Protein AF-K2C5T8-F1 (afdb_monomer_lite)

Foldseek 3Di:
DDLVVVLVVCVVVVDDPVVSCVVSVVVVVVVVPPPDDDDDDDDDDDDDDDDDDDDDDDDDDDDDDDDDDDDDDDDDDDDDDDDPDPPPPPDPDDPDPDDPDDPDDPPPPDDLLQCLLADDPVNLCVCDVQLLSSLVVLVVSLVVLVVVHPVSSVSSLVSNCNYNQVVLLVVLVVVCVVVVHDSQVVQVVCVVVVHDHDHPSNSVSVVVSVVVSPD

Secondary structure (DSSP, 8-state):
--HHHHHHHHHHTT--HHHHHHHHHHHHHHHHH--------------------------------------------------------------PPP-------------HHHHHHH--HHHHHHH-SSHHHHHHHHHHHHHHHHHH-HHHHHHHHHHHHHSHHHHHHHHHHHHHHHHT--HHHHHHHHHHTT-----HHHHHHHHHHHHHT--

Sequence (215 aa):
RDVMEFSQYLVDEHYAAADIERIVGQVKAKLKGSKISAAAQTKPSLNQVSQERPATTNTAQPQPSPQETVEATTVRVETTPKTFLPKLRRSRLAKKPMVDDVRLQPSMLMGPIDELRAMDLLEYRRLSSNPVQAANRIKDKIDLLAEESVTKQAEGIQAFKESPVNKLYLDLGNQSIATGQAVNDLITSLLQRGTPTLTIEEFNAITDLNKQIRY

Structure (mmCIF, N/CA/C/O backbone):
data_AF-K2C5T8-F1
#
_entry.id   AF-K2C5T8-F1
#
loop_
_atom_site.group_PDB
_atom_site.id
_atom_site.type_symbol
_atom_site.label_atom_id
_atom_site.label_alt_id
_atom_site.label_comp_id
_atom_site.label_asym_id
_atom_site.label_entity_id
_atom_site.label_seq_id
_atom_site.pdbx_PDB_ins_code
_atom_site.Cartn_x
_atom_site.Cartn_y
_atom_site.Cartn_z
_atom_site.occupancy
_atom_site.B_iso_or_equiv
_atom_site.auth_seq_id
_atom_site.auth_comp_id
_atom_site.auth_asym_id
_atom_site.auth_atom_id
_atom_site.pdbx_PDB_model_num
ATOM 1 N N . ARG A 1 1 ? 12.376 31.563 3.620 1.00 56.44 1 ARG A N 1
ATOM 2 C CA . ARG A 1 1 ? 13.548 30.790 4.085 1.00 56.44 1 ARG A CA 1
ATOM 3 C C . ARG A 1 1 ? 14.691 31.103 3.145 1.00 56.44 1 ARG A C 1
ATOM 5 O O . ARG A 1 1 ? 14.468 31.075 1.938 1.00 56.44 1 ARG A O 1
ATOM 12 N N . ASP A 1 2 ? 15.808 31.552 3.699 1.00 77.06 2 ASP A N 1
ATOM 13 C CA . ASP A 1 2 ? 16.939 32.093 2.950 1.00 77.06 2 ASP A CA 1
ATOM 14 C C . ASP A 1 2 ? 17.654 30.966 2.185 1.00 77.06 2 ASP A C 1
ATOM 16 O O . ASP A 1 2 ? 17.789 29.851 2.686 1.00 77.06 2 ASP A O 1
ATOM 20 N N . VAL A 1 3 ? 18.086 31.227 0.951 1.00 73.44 3 VAL A N 1
ATOM 21 C CA . VAL A 1 3 ? 18.723 30.215 0.088 1.00 73.44 3 VAL A CA 1
ATOM 22 C C . VAL A 1 3 ? 20.071 29.763 0.667 1.00 73.44 3 VAL A C 1
ATOM 24 O O . VAL A 1 3 ? 20.526 28.657 0.383 1.00 73.44 3 VAL A O 1
ATOM 27 N N . MET A 1 4 ? 20.678 30.593 1.520 1.00 73.44 4 MET A N 1
ATOM 28 C CA . MET A 1 4 ? 21.906 30.273 2.252 1.00 73.44 4 MET A CA 1
ATOM 29 C C . MET A 1 4 ? 21.683 29.186 3.316 1.00 73.44 4 MET A C 1
ATOM 31 O O . MET A 1 4 ? 22.483 28.261 3.415 1.00 73.44 4 MET A O 1
ATOM 35 N N . GLU A 1 5 ? 20.563 29.238 4.044 1.00 79.38 5 GLU A N 1
ATOM 36 C CA . GLU A 1 5 ? 20.194 28.241 5.066 1.00 79.38 5 GLU A CA 1
ATOM 37 C C . GLU A 1 5 ? 19.925 26.867 4.424 1.00 79.38 5 GLU A C 1
ATOM 39 O O . GLU A 1 5 ? 20.315 25.827 4.947 1.00 79.38 5 GLU A O 1
ATOM 44 N N . PHE A 1 6 ? 19.327 26.869 3.228 1.00 82.00 6 PHE A N 1
ATOM 45 C CA . PHE A 1 6 ? 19.075 25.652 2.455 1.00 82.00 6 PHE A CA 1
ATOM 46 C C . PHE A 1 6 ? 20.357 25.033 1.880 1.00 82.00 6 PHE A C 1
ATOM 48 O O . PHE A 1 6 ? 20.483 23.815 1.842 1.00 82.00 6 PHE A O 1
ATOM 55 N N . SER A 1 7 ? 21.326 25.853 1.461 1.00 81.12 7 SER A N 1
ATOM 56 C CA . SER A 1 7 ? 22.620 25.344 0.996 1.00 81.12 7 SER A CA 1
ATOM 57 C C . SER A 1 7 ? 23.407 24.683 2.126 1.00 81.12 7 SER A C 1
ATOM 59 O O . SER A 1 7 ? 24.034 23.656 1.887 1.00 81.12 7 SER A O 1
ATOM 61 N N . GLN A 1 8 ? 23.362 25.247 3.338 1.00 83.44 8 GLN A N 1
ATOM 62 C CA . GLN A 1 8 ? 24.054 24.677 4.495 1.00 83.44 8 GLN A CA 1
ATOM 63 C C . GLN A 1 8 ? 23.465 23.317 4.886 1.00 83.44 8 GLN A C 1
ATOM 65 O O . GLN A 1 8 ? 24.212 22.368 5.082 1.00 83.44 8 GLN A O 1
ATOM 70 N N . TYR A 1 9 ? 22.136 23.186 4.868 1.00 86.44 9 TYR A N 1
ATOM 71 C CA . TYR A 1 9 ? 21.461 21.907 5.100 1.00 86.44 9 TYR A CA 1
ATOM 72 C C . TYR A 1 9 ? 21.918 20.803 4.127 1.00 86.44 9 TYR A C 1
ATOM 74 O O . TYR A 1 9 ? 22.138 19.669 4.535 1.00 86.44 9 TYR A O 1
ATOM 82 N N . LEU A 1 10 ? 22.123 21.126 2.845 1.00 85.88 10 LEU A N 1
ATOM 83 C CA . LEU A 1 10 ? 22.602 20.144 1.862 1.00 85.88 10 LEU A CA 1
ATOM 84 C C . LEU A 1 10 ? 24.069 19.741 2.080 1.00 85.88 10 LEU A C 1
ATOM 86 O O . LEU A 1 10 ? 24.445 18.614 1.762 1.00 85.88 10 LEU A O 1
ATOM 90 N N . VAL A 1 11 ? 24.892 20.643 2.622 1.00 85.12 11 VAL A N 1
ATOM 91 C CA . VAL A 1 11 ? 26.272 20.329 3.027 1.00 85.12 11 VAL A CA 1
ATOM 92 C C . VAL A 1 11 ? 26.272 19.399 4.241 1.00 85.12 11 VAL A C 1
ATOM 94 O O . VAL A 1 11 ? 27.027 18.427 4.257 1.00 85.12 11 VAL A O 1
ATOM 97 N N . ASP A 1 12 ? 25.404 19.663 5.218 1.00 87.62 12 ASP A N 1
ATOM 98 C CA . ASP A 1 12 ? 25.289 18.869 6.446 1.00 87.62 12 ASP A CA 1
ATOM 99 C C . ASP A 1 12 ? 24.765 17.444 6.163 1.00 87.62 12 ASP A C 1
ATOM 101 O O . ASP A 1 12 ? 25.170 16.489 6.819 1.00 87.62 12 ASP A O 1
ATOM 105 N N . GLU A 1 13 ? 23.944 17.278 5.122 1.00 87.94 13 GLU A N 1
ATOM 106 C CA . GLU A 1 13 ? 23.472 15.981 4.602 1.00 87.94 13 GLU A CA 1
ATOM 107 C C . GLU A 1 13 ? 24.482 15.302 3.643 1.00 87.94 13 GLU A C 1
ATOM 109 O O . GLU A 1 13 ? 24.146 14.348 2.940 1.00 87.94 13 GLU A O 1
ATOM 114 N N . HIS A 1 14 ? 25.729 15.788 3.594 1.00 87.81 14 HIS A N 1
ATOM 115 C CA . HIS A 1 14 ? 26.844 15.219 2.825 1.00 87.81 14 HIS A CA 1
ATOM 116 C C . HIS A 1 14 ? 26.617 15.086 1.306 1.00 87.81 14 HIS A C 1
ATOM 118 O O . HIS A 1 14 ? 27.168 14.187 0.664 1.00 87.81 14 HIS A O 1
ATOM 124 N N . TYR A 1 15 ? 25.861 15.997 0.688 1.00 82.19 15 TYR A N 1
ATOM 125 C CA . TYR A 1 15 ? 25.745 16.028 -0.772 1.00 82.19 15 TYR A CA 1
ATOM 126 C C . TYR A 1 15 ? 27.059 16.469 -1.435 1.00 82.19 15 TYR A C 1
ATOM 128 O O . TYR A 1 15 ? 27.801 17.308 -0.921 1.00 82.19 15 TYR A O 1
ATOM 136 N N . ALA A 1 16 ? 27.343 15.930 -2.624 1.00 87.88 16 ALA A N 1
ATOM 137 C CA . ALA A 1 16 ? 28.497 16.351 -3.410 1.00 87.88 16 ALA A CA 1
ATOM 138 C C . ALA A 1 16 ? 28.338 17.811 -3.868 1.00 87.88 16 ALA A C 1
ATOM 140 O O . ALA A 1 16 ? 27.262 18.228 -4.296 1.00 87.88 16 ALA A O 1
ATOM 141 N N . ALA A 1 17 ? 29.426 18.588 -3.839 1.00 80.81 17 ALA A N 1
ATOM 142 C CA . ALA A 1 17 ? 29.392 20.024 -4.138 1.00 80.81 17 ALA A CA 1
ATOM 143 C C . ALA A 1 17 ? 28.768 20.353 -5.512 1.00 80.81 17 ALA A C 1
ATOM 145 O O . ALA A 1 17 ? 28.004 21.310 -5.631 1.00 80.81 17 ALA A O 1
ATOM 146 N N . ALA A 1 18 ? 29.020 19.517 -6.526 1.00 80.94 18 ALA A N 1
ATOM 147 C CA . ALA A 1 18 ? 28.441 19.671 -7.863 1.00 80.94 18 ALA A CA 1
ATOM 148 C C . ALA A 1 18 ? 26.906 19.517 -7.876 1.00 80.94 18 ALA A C 1
ATOM 150 O O . ALA A 1 18 ? 26.210 20.198 -8.633 1.00 80.94 18 ALA A O 1
ATOM 151 N N . ASP A 1 19 ? 26.367 18.658 -7.010 1.00 80.75 19 ASP A N 1
ATOM 152 C CA . ASP A 1 19 ? 24.927 18.434 -6.894 1.00 80.75 19 ASP A CA 1
ATOM 153 C C . ASP A 1 19 ? 24.254 19.556 -6.101 1.00 80.75 19 ASP A C 1
ATOM 155 O O . ASP A 1 19 ? 23.166 20.003 -6.471 1.00 80.75 19 ASP A O 1
ATOM 159 N N . ILE A 1 20 ? 24.927 20.091 -5.077 1.00 86.56 20 ILE A N 1
ATOM 160 C CA . ILE A 1 20 ? 24.447 21.249 -4.310 1.00 86.56 20 ILE A CA 1
ATOM 161 C C . ILE A 1 20 ? 24.268 22.462 -5.232 1.00 86.56 20 ILE A C 1
ATOM 163 O O . ILE A 1 20 ? 23.209 23.095 -5.217 1.00 86.56 20 ILE A O 1
ATOM 167 N N . GLU A 1 21 ? 25.247 22.759 -6.092 1.00 84.62 21 GLU A N 1
ATOM 168 C CA . GLU A 1 21 ? 25.151 23.873 -7.046 1.00 84.62 21 GLU A CA 1
ATOM 169 C C . GLU A 1 21 ? 23.984 23.701 -8.026 1.00 84.62 21 GLU A C 1
ATOM 171 O O . GLU A 1 21 ? 23.241 24.654 -8.298 1.00 84.62 21 GLU A O 1
ATOM 176 N N . ARG A 1 22 ? 23.764 22.473 -8.509 1.00 86.69 22 ARG A N 1
ATOM 177 C CA . ARG A 1 22 ? 22.651 22.149 -9.407 1.00 86.69 22 ARG A CA 1
ATOM 178 C C . ARG A 1 22 ? 21.296 22.322 -8.718 1.00 86.69 22 ARG A C 1
ATOM 180 O O . ARG A 1 22 ? 20.397 22.944 -9.290 1.00 86.69 22 ARG A O 1
ATOM 187 N N . ILE A 1 23 ? 21.152 21.813 -7.494 1.00 83.81 23 ILE A N 1
ATOM 188 C CA . ILE A 1 23 ? 19.913 21.876 -6.706 1.00 83.81 23 ILE A CA 1
ATOM 189 C C . ILE A 1 23 ? 19.591 23.329 -6.332 1.00 83.81 23 ILE A C 1
ATOM 191 O O . ILE A 1 23 ? 18.480 23.811 -6.577 1.00 83.81 23 ILE A O 1
ATOM 195 N N . VAL A 1 24 ? 20.570 24.075 -5.815 1.00 86.44 24 VAL A N 1
ATOM 196 C CA . VAL A 1 24 ? 20.400 25.492 -5.458 1.00 86.44 24 VAL A CA 1
ATOM 197 C C . VAL A 1 24 ? 20.089 26.340 -6.698 1.00 86.44 24 VAL A C 1
ATOM 199 O O . VAL A 1 24 ? 19.239 27.236 -6.638 1.00 86.44 24 VAL A O 1
ATOM 202 N N . GLY A 1 25 ? 20.712 26.043 -7.843 1.00 83.62 25 GLY A N 1
ATOM 203 C CA . GLY A 1 25 ? 20.436 26.704 -9.120 1.00 83.62 25 GLY A CA 1
ATOM 204 C C . GLY A 1 25 ? 18.988 26.526 -9.588 1.00 83.62 25 GLY A C 1
ATOM 205 O O . GLY A 1 25 ? 18.330 27.503 -9.959 1.00 83.62 25 GLY A O 1
ATOM 206 N N . GLN A 1 26 ? 18.454 25.306 -9.496 1.00 81.50 26 GLN A N 1
ATOM 207 C CA . GLN A 1 26 ? 17.060 25.009 -9.844 1.00 81.50 26 GLN A CA 1
ATOM 208 C C . GLN A 1 26 ? 16.064 25.721 -8.918 1.00 81.50 26 GLN A C 1
ATOM 210 O O . GLN A 1 26 ? 15.074 26.288 -9.391 1.00 81.50 26 GLN A O 1
ATOM 215 N N . VAL A 1 27 ? 16.342 25.760 -7.611 1.00 82.12 27 VAL A N 1
ATOM 216 C CA . VAL A 1 27 ? 15.496 26.455 -6.627 1.00 82.12 27 VAL A CA 1
ATOM 217 C C . VAL A 1 27 ? 15.482 27.968 -6.878 1.00 82.12 27 VAL A C 1
ATOM 219 O O . VAL A 1 27 ? 14.408 28.573 -6.921 1.00 82.12 27 VAL A O 1
ATOM 222 N N . LYS A 1 28 ? 16.643 28.587 -7.144 1.00 80.94 28 LYS A N 1
ATOM 223 C CA . LYS A 1 28 ? 16.737 30.018 -7.495 1.00 80.94 28 LYS A CA 1
ATOM 224 C C . LYS A 1 28 ? 16.006 30.350 -8.801 1.00 80.94 28 LYS A C 1
ATOM 226 O O . LYS A 1 28 ? 15.353 31.391 -8.884 1.00 80.94 28 LYS A O 1
ATOM 231 N N . ALA A 1 29 ? 16.084 29.479 -9.809 1.00 78.00 29 ALA A N 1
ATOM 232 C CA . ALA A 1 29 ? 15.365 29.657 -11.071 1.00 78.00 29 ALA A CA 1
ATOM 233 C C . ALA A 1 29 ? 13.840 29.600 -10.872 1.00 78.00 29 ALA A C 1
ATOM 235 O O . ALA A 1 29 ? 13.111 30.445 -11.393 1.00 78.00 29 ALA A O 1
ATOM 236 N N . LYS A 1 30 ? 13.363 28.666 -10.040 1.00 74.38 30 LYS A N 1
ATOM 237 C CA . LYS A 1 30 ? 11.940 28.518 -9.706 1.00 74.38 30 LYS A CA 1
ATOM 238 C C . LYS A 1 30 ? 11.400 29.705 -8.897 1.00 74.38 30 LYS A C 1
ATOM 240 O O . LYS A 1 30 ? 10.276 30.140 -9.132 1.00 74.38 30 LYS A O 1
ATOM 245 N N . LEU A 1 31 ? 12.222 30.289 -8.018 1.00 68.94 31 LEU A N 1
ATOM 246 C CA . LEU A 1 31 ? 11.896 31.515 -7.275 1.00 68.94 31 LEU A CA 1
ATOM 247 C C . LEU A 1 31 ? 11.814 32.759 -8.178 1.00 68.94 31 LEU A C 1
ATOM 249 O O . LEU A 1 31 ? 10.960 33.612 -7.955 1.00 68.94 31 LEU A O 1
ATOM 253 N N . LYS A 1 32 ? 12.646 32.862 -9.225 1.00 67.81 32 LYS A N 1
ATOM 254 C CA . LYS A 1 32 ? 12.597 33.982 -10.187 1.00 67.81 32 LYS A CA 1
ATOM 255 C C . LYS A 1 32 ? 11.421 33.904 -11.173 1.00 67.81 32 LYS A C 1
ATOM 257 O O . LYS A 1 32 ? 11.017 34.938 -11.700 1.00 67.81 32 LYS A O 1
ATOM 262 N N . GLY A 1 33 ? 10.875 32.711 -11.416 1.00 55.81 33 GLY A N 1
ATOM 263 C CA . GLY A 1 33 ? 9.758 32.484 -12.344 1.00 55.81 33 GLY A CA 1
ATOM 264 C C . GLY A 1 33 ? 8.359 32.714 -11.760 1.00 55.81 33 GLY A C 1
ATOM 265 O O . GLY A 1 33 ? 7.393 32.783 -12.516 1.00 55.81 33 GLY A O 1
ATOM 266 N N . SER A 1 34 ? 8.221 32.862 -10.438 1.00 49.91 34 SER A N 1
ATOM 267 C CA . SER A 1 34 ? 6.921 33.076 -9.790 1.00 49.91 34 SER A CA 1
ATOM 268 C C . SER A 1 34 ? 6.562 34.567 -9.746 1.00 49.91 34 SER A C 1
ATOM 270 O O . SER A 1 34 ? 6.722 35.240 -8.731 1.00 49.91 34 SER A O 1
ATOM 272 N N . LYS A 1 35 ? 6.090 35.108 -10.874 1.00 50.53 35 LYS A N 1
ATOM 273 C CA . LYS A 1 35 ? 5.302 36.350 -10.899 1.00 50.53 35 LYS A CA 1
ATOM 274 C C . LYS A 1 35 ? 3.845 35.980 -11.141 1.00 50.53 35 LYS A C 1
ATOM 276 O O . LYS A 1 35 ? 3.392 35.958 -12.281 1.00 50.53 35 LYS A O 1
ATOM 281 N N . ILE A 1 36 ? 3.122 35.678 -10.065 1.00 45.84 36 ILE A N 1
ATOM 282 C CA . ILE A 1 36 ? 1.663 35.579 -10.092 1.00 45.84 36 ILE A CA 1
ATOM 283 C C . ILE A 1 36 ? 1.102 36.816 -9.393 1.00 45.84 36 ILE A C 1
ATOM 285 O O . ILE A 1 36 ? 1.461 37.136 -8.262 1.00 45.84 36 ILE A O 1
ATOM 289 N N . SER A 1 37 ? 0.274 37.512 -10.165 1.00 36.66 37 SER A N 1
ATOM 290 C CA . SER A 1 37 ? -0.604 38.636 -9.850 1.00 36.66 37 SER A CA 1
ATOM 291 C C . SER A 1 37 ? -1.097 38.691 -8.397 1.00 36.66 37 SER A C 1
ATOM 293 O O . SER A 1 37 ? -1.741 37.761 -7.916 1.00 36.66 37 SER A O 1
ATOM 295 N N . ALA A 1 38 ? -0.845 39.820 -7.732 1.00 35.75 38 ALA A N 1
ATOM 296 C CA . ALA A 1 38 ? -1.479 40.199 -6.476 1.00 35.75 38 ALA A CA 1
ATOM 297 C C . ALA A 1 38 ? -2.633 41.173 -6.767 1.00 35.75 38 ALA A C 1
ATOM 299 O O . ALA A 1 38 ? -2.395 42.294 -7.214 1.00 35.75 38 ALA A O 1
ATOM 300 N N . ALA A 1 39 ? -3.869 40.760 -6.481 1.00 31.92 39 ALA A N 1
ATOM 301 C CA . ALA A 1 39 ? -5.033 41.639 -6.409 1.00 31.92 39 ALA A CA 1
ATOM 302 C C . ALA A 1 39 ? -5.923 41.248 -5.211 1.00 31.92 39 ALA A C 1
ATOM 304 O O . ALA A 1 39 ? -6.383 40.114 -5.137 1.00 31.92 39 ALA A O 1
ATOM 305 N N . ALA A 1 40 ? -6.099 42.222 -4.303 1.00 34.75 40 ALA A N 1
ATOM 306 C CA . ALA A 1 40 ? -7.178 42.465 -3.323 1.00 34.75 40 ALA A CA 1
ATOM 307 C C . ALA A 1 40 ? -7.680 41.289 -2.446 1.00 34.75 40 ALA A C 1
ATOM 309 O O . ALA A 1 40 ? -8.291 40.344 -2.921 1.00 34.75 40 ALA A O 1
ATOM 310 N N . GLN A 1 41 ? -7.371 41.253 -1.141 1.00 38.84 41 GLN A N 1
ATOM 311 C CA . GLN A 1 41 ? -8.117 41.894 -0.031 1.00 38.84 41 GLN A CA 1
ATOM 312 C C . GLN A 1 41 ? -9.628 41.596 -0.008 1.00 38.84 41 GLN A C 1
ATOM 314 O O . GLN A 1 41 ? -10.350 42.131 -0.833 1.00 38.84 41 GLN A O 1
ATOM 319 N N . THR A 1 42 ? -10.092 40.852 1.008 1.00 33.84 42 THR A N 1
ATOM 320 C CA . THR A 1 42 ? -10.958 41.369 2.098 1.00 33.84 42 THR A CA 1
ATOM 321 C C . THR A 1 42 ? -11.220 40.282 3.151 1.00 33.84 42 THR A C 1
ATOM 323 O O . THR A 1 42 ? -11.705 39.201 2.834 1.00 33.84 42 THR A O 1
ATOM 326 N N . LYS A 1 43 ? -10.919 40.595 4.420 1.00 38.53 43 LYS A N 1
ATOM 327 C CA . LYS A 1 43 ? -11.564 39.997 5.607 1.00 38.53 43 LYS A CA 1
ATOM 328 C C . LYS A 1 43 ? -12.994 40.569 5.715 1.00 38.53 43 LYS A C 1
ATOM 330 O O . LYS A 1 43 ? -13.214 41.662 5.191 1.00 38.53 43 LYS A O 1
ATOM 335 N N . PRO A 1 44 ? -13.927 39.929 6.442 1.00 34.84 44 PRO A N 1
ATOM 336 C CA . PRO A 1 44 ? -14.129 40.354 7.831 1.00 34.84 44 PRO A CA 1
ATOM 337 C C . PRO A 1 44 ? -14.501 39.225 8.815 1.00 34.84 44 PRO A C 1
ATOM 339 O O . PRO A 1 44 ? -14.695 38.068 8.461 1.00 34.84 44 PRO A O 1
ATOM 342 N N . SER A 1 45 ? -14.523 39.629 10.083 1.00 30.44 45 SER A N 1
ATOM 343 C CA . SER A 1 45 ? -14.655 38.862 11.321 1.00 30.44 45 SER A CA 1
ATOM 344 C C . SER A 1 45 ? -16.113 38.695 11.789 1.00 30.44 45 SER A C 1
ATOM 346 O O . SER A 1 45 ? -16.938 39.567 11.547 1.00 30.44 45 SER A O 1
ATOM 348 N N . LEU A 1 46 ? -16.348 37.587 12.506 1.00 36.97 46 LEU A N 1
ATOM 349 C CA . LEU A 1 46 ? -17.258 37.299 13.635 1.00 36.97 46 LEU A CA 1
ATOM 350 C C . LEU A 1 46 ? -18.403 38.288 13.974 1.00 36.97 46 LEU A C 1
ATOM 352 O O . LEU A 1 46 ? -18.124 39.416 14.371 1.00 36.97 46 LEU A O 1
ATOM 356 N N . ASN A 1 47 ? -19.656 37.797 14.006 1.00 33.09 47 ASN A N 1
ATOM 357 C CA . ASN A 1 47 ? -20.577 38.005 15.142 1.00 33.09 47 ASN A CA 1
ATOM 358 C C . ASN A 1 47 ? -21.842 37.109 15.128 1.00 33.09 47 ASN A C 1
ATOM 360 O O . ASN A 1 47 ? -22.482 36.913 14.102 1.00 33.09 47 ASN A O 1
ATOM 364 N N . GLN A 1 48 ? -22.121 36.593 16.332 1.00 37.22 48 GLN A N 1
ATOM 365 C CA . GLN A 1 48 ? -23.330 36.052 16.985 1.00 37.22 48 GLN A CA 1
ATOM 366 C C . GLN A 1 48 ? -24.697 36.154 16.275 1.00 37.22 48 GLN A C 1
ATOM 368 O O . GLN A 1 48 ? -25.031 37.228 15.800 1.00 37.22 48 GLN A O 1
ATOM 373 N N . VAL A 1 49 ? -25.539 35.109 16.402 1.00 36.84 49 VAL A N 1
ATOM 374 C CA . VAL A 1 49 ? -26.909 35.172 16.981 1.00 36.84 49 VAL A CA 1
ATOM 375 C C . VAL A 1 49 ? -27.345 33.770 17.453 1.00 36.84 49 VAL A C 1
ATOM 377 O O . VAL A 1 49 ? -27.175 32.769 16.759 1.00 36.84 49 VAL A O 1
ATOM 380 N N . SER A 1 50 ? -27.883 33.740 18.672 1.00 36.00 50 SER A N 1
ATOM 381 C CA . SER A 1 50 ? -28.483 32.622 19.400 1.00 36.00 50 SER A CA 1
ATOM 382 C C . SER A 1 50 ? -29.848 32.173 18.855 1.00 36.00 50 SER A C 1
ATOM 384 O O . SER A 1 50 ? -30.590 32.977 18.314 1.00 36.00 50 SER A O 1
ATOM 386 N N . GLN A 1 51 ? -30.155 30.893 19.104 1.00 38.19 51 GLN A N 1
ATOM 387 C CA . GLN A 1 51 ? -31.434 30.310 19.555 1.00 38.19 51 GLN A CA 1
ATOM 388 C C . GLN A 1 51 ? -32.759 30.860 18.991 1.00 38.19 51 GLN A C 1
ATOM 390 O O . GLN A 1 51 ? -33.127 31.986 19.279 1.00 38.19 51 GLN A O 1
ATOM 395 N N . GLU A 1 52 ? -33.570 29.968 18.406 1.00 38.62 52 GLU A N 1
ATOM 396 C CA . GLU A 1 52 ? -34.888 29.628 18.971 1.00 38.62 52 GLU A CA 1
ATOM 397 C C . GLU A 1 52 ? -35.476 28.343 18.350 1.00 38.62 52 GLU A C 1
ATOM 399 O O . GLU A 1 52 ? -35.435 28.110 17.143 1.00 38.62 52 GLU A O 1
ATOM 404 N N . ARG A 1 53 ? -36.007 27.485 19.228 1.00 36.91 53 ARG A N 1
ATOM 405 C CA . ARG A 1 53 ? -36.920 26.363 18.946 1.00 36.91 53 ARG A CA 1
ATOM 406 C C . ARG A 1 53 ? -38.335 26.950 18.805 1.00 36.91 53 ARG A C 1
ATOM 408 O O . ARG A 1 53 ? -38.639 27.905 19.513 1.00 36.91 53 ARG A O 1
ATOM 415 N N . PRO A 1 54 ? -39.248 26.314 18.054 1.00 37.47 54 PRO A N 1
ATOM 416 C CA . PRO A 1 54 ? -40.240 25.518 18.780 1.00 37.47 54 PRO A CA 1
ATOM 417 C C . PRO A 1 54 ? -40.629 24.205 18.091 1.00 37.47 54 PRO A C 1
ATOM 419 O O . PRO A 1 54 ? -40.549 24.028 16.879 1.00 37.47 54 PRO A O 1
ATOM 422 N N . ALA A 1 55 ? -41.061 23.273 18.936 1.00 32.03 55 ALA A N 1
ATOM 423 C CA . ALA A 1 55 ? -41.714 22.027 18.575 1.00 32.03 55 ALA A CA 1
ATOM 424 C C . ALA A 1 55 ? -43.199 22.250 18.237 1.00 32.03 55 ALA A C 1
ATOM 426 O O . ALA A 1 55 ? -43.816 23.164 18.778 1.00 32.03 55 ALA A O 1
ATOM 427 N N . THR A 1 56 ? -43.759 21.376 17.397 1.00 37.06 56 THR A N 1
ATOM 428 C CA . THR A 1 56 ? -45.089 20.714 17.486 1.00 37.06 56 THR A CA 1
ATOM 429 C C . THR A 1 56 ? -45.295 19.961 16.161 1.00 37.06 56 THR A C 1
ATOM 431 O O . THR A 1 56 ? -45.297 20.551 15.091 1.00 37.06 56 THR A O 1
ATOM 434 N N . THR A 1 57 ? -45.117 18.640 16.128 1.00 28.36 57 THR A N 1
ATOM 435 C CA . THR A 1 57 ? -46.156 17.611 16.322 1.00 28.36 57 THR A CA 1
ATOM 436 C C . THR A 1 57 ? -47.369 17.796 15.407 1.00 28.36 57 THR A C 1
ATOM 438 O O . THR A 1 57 ? -48.251 18.587 15.719 1.00 28.36 57 THR A O 1
ATOM 441 N N . ASN A 1 58 ? -47.473 16.986 14.346 1.00 40.06 58 ASN A N 1
ATOM 442 C CA . ASN A 1 58 ? -48.716 16.249 14.121 1.00 40.06 58 ASN A CA 1
ATOM 443 C C . ASN A 1 58 ? -48.530 15.002 13.245 1.00 40.06 58 ASN A C 1
ATOM 445 O O . ASN A 1 58 ? -48.088 15.056 12.101 1.00 40.06 58 ASN A O 1
ATOM 449 N N . THR A 1 59 ? -48.910 13.885 13.854 1.00 31.52 59 THR A N 1
ATOM 450 C CA . THR A 1 59 ? -49.090 12.543 13.309 1.00 31.52 59 THR A CA 1
ATOM 451 C C . THR A 1 59 ? -50.555 12.399 12.912 1.00 31.52 59 THR A C 1
ATOM 453 O O . THR A 1 59 ? -51.404 12.654 13.759 1.00 31.52 59 THR A O 1
ATOM 456 N N . ALA A 1 60 ? -50.868 11.932 11.702 1.00 33.59 60 ALA A N 1
ATOM 457 C CA . ALA A 1 60 ? -52.088 11.156 11.445 1.00 33.59 60 ALA A CA 1
ATOM 458 C C . ALA A 1 60 ? -52.040 10.488 10.062 1.00 33.59 60 ALA A C 1
ATOM 460 O O . ALA A 1 60 ? -51.976 11.148 9.028 1.00 33.59 60 ALA A O 1
ATOM 461 N N . GLN A 1 61 ? -52.080 9.159 10.083 1.00 40.25 61 GLN A N 1
ATOM 462 C CA . GLN A 1 61 ? -52.365 8.259 8.965 1.00 40.25 61 GLN A CA 1
ATOM 463 C C . GLN A 1 61 ? -53.886 7.894 8.980 1.00 40.25 61 GLN A C 1
ATOM 465 O O . GLN A 1 61 ? -54.608 8.432 9.819 1.00 40.25 61 GLN A O 1
ATOM 470 N N . PRO A 1 62 ? -54.418 7.062 8.056 1.00 45.00 62 PRO A N 1
ATOM 471 C CA . PRO A 1 62 ? -55.623 7.341 7.263 1.00 45.00 62 PRO A CA 1
ATOM 472 C C . PRO A 1 62 ? -56.885 6.564 7.696 1.00 45.00 62 PRO A C 1
ATOM 474 O O . PRO A 1 62 ? -56.801 5.601 8.456 1.00 45.00 62 PRO A O 1
ATOM 477 N N . GLN A 1 63 ? -58.042 6.893 7.104 1.00 39.53 63 GLN A N 1
ATOM 478 C CA . GLN A 1 63 ? -59.212 6.000 7.053 1.00 39.53 63 GLN A CA 1
ATOM 479 C C . GLN A 1 63 ? -59.987 6.067 5.711 1.00 39.53 63 GLN A C 1
ATOM 481 O O . GLN A 1 63 ? -59.846 7.058 4.994 1.00 39.53 63 GLN A O 1
ATOM 486 N N . PRO A 1 64 ? -60.761 5.009 5.353 1.00 45.88 64 PRO A N 1
ATOM 487 C CA . PRO A 1 64 ? -61.115 4.650 3.971 1.00 45.88 64 PRO A CA 1
ATOM 488 C C . PRO A 1 64 ? -62.634 4.601 3.652 1.00 45.88 64 PRO A C 1
ATOM 490 O O . PRO A 1 64 ? -63.464 4.719 4.553 1.00 45.88 64 PRO A O 1
ATOM 493 N N . SER A 1 65 ? -62.940 4.219 2.391 1.00 43.25 65 SER A N 1
ATOM 494 C CA . SER A 1 65 ? -64.181 3.593 1.830 1.00 43.25 65 SER A CA 1
ATOM 495 C C . SER A 1 65 ? -65.130 4.527 1.034 1.00 43.25 65 SER A C 1
ATOM 497 O O . SER A 1 65 ? -65.152 5.717 1.325 1.00 43.25 65 SER A O 1
ATOM 499 N N . PRO A 1 66 ? -66.055 4.019 0.175 1.00 46.69 66 PRO A N 1
ATOM 500 C CA . PRO A 1 66 ? -65.933 2.995 -0.891 1.00 46.69 66 PRO A CA 1
ATOM 501 C C . PRO A 1 66 ? -66.742 3.277 -2.211 1.00 46.69 66 PRO A C 1
ATOM 503 O O . PRO A 1 66 ? -67.732 3.993 -2.189 1.00 46.69 66 PRO A O 1
ATOM 506 N N . GLN A 1 67 ? -66.354 2.578 -3.300 1.00 39.22 67 GLN A N 1
ATOM 507 C CA . GLN A 1 67 ? -67.148 1.990 -4.425 1.00 39.22 67 GLN A CA 1
ATOM 508 C C . GLN A 1 67 ? -68.006 2.817 -5.424 1.00 39.22 67 GLN A C 1
ATOM 510 O O . GLN A 1 67 ? -68.947 3.487 -5.033 1.00 39.22 67 GLN A O 1
ATOM 515 N N . GLU A 1 68 ? -67.759 2.580 -6.730 1.00 46.75 68 GLU A N 1
ATOM 516 C CA . GLU A 1 68 ? -68.705 2.215 -7.835 1.00 46.75 68 GLU A CA 1
ATOM 517 C C . GLU A 1 68 ? -67.873 2.091 -9.142 1.00 46.75 68 GLU A C 1
ATOM 519 O O . GLU A 1 68 ? -67.175 3.028 -9.512 1.00 46.75 68 GLU A O 1
ATOM 524 N N . THR A 1 69 ? -67.597 0.916 -9.726 1.00 36.88 69 THR A N 1
ATOM 525 C CA . THR A 1 69 ? -68.407 0.022 -10.592 1.00 36.88 69 THR A CA 1
ATOM 526 C C . THR A 1 69 ? -69.085 0.698 -11.782 1.00 36.88 69 THR A C 1
ATOM 528 O O . THR A 1 69 ? -70.117 1.312 -11.579 1.00 36.88 69 THR A O 1
ATOM 531 N N . VAL A 1 70 ? -68.542 0.490 -12.994 1.00 46.66 70 VAL A N 1
ATOM 532 C CA . VAL A 1 70 ? -69.185 0.195 -14.310 1.00 46.66 70 VAL A CA 1
ATOM 533 C C . VAL A 1 70 ? -68.127 0.395 -15.415 1.00 46.66 70 VAL A C 1
ATOM 535 O O . VAL A 1 70 ? -67.218 1.194 -15.242 1.00 46.66 70 VAL A O 1
ATOM 538 N N . GLU A 1 71 ? -68.124 -0.185 -16.609 1.00 45.88 71 GLU A N 1
ATOM 539 C CA . GLU A 1 71 ? -68.605 -1.432 -17.204 1.00 45.88 71 GLU A CA 1
ATOM 540 C C . GLU A 1 71 ? -67.813 -1.587 -18.526 1.00 45.88 71 GLU A C 1
ATOM 542 O O . GLU A 1 71 ? -67.128 -0.669 -18.981 1.00 45.88 71 GLU A O 1
ATOM 547 N N . ALA A 1 72 ? -67.875 -2.768 -19.133 1.00 43.59 72 ALA A N 1
ATOM 548 C CA . ALA A 1 72 ? -67.146 -3.142 -20.340 1.00 43.59 72 ALA A CA 1
ATOM 549 C C . ALA A 1 72 ? -67.625 -2.426 -21.626 1.00 43.59 72 ALA A C 1
ATOM 551 O O . ALA A 1 72 ? -68.752 -1.944 -21.700 1.00 43.59 72 ALA A O 1
ATOM 552 N N . THR A 1 73 ? -66.825 -2.510 -22.702 1.00 42.31 73 THR A N 1
ATOM 553 C CA . THR A 1 73 ? -67.154 -3.193 -23.988 1.00 42.31 73 THR A CA 1
ATOM 554 C C . THR A 1 73 ? -66.546 -2.488 -25.221 1.00 42.31 73 THR A C 1
ATOM 556 O O . THR A 1 73 ? -66.591 -1.273 -25.371 1.00 42.31 73 THR A O 1
ATOM 559 N N . THR A 1 74 ? -66.101 -3.329 -26.163 1.00 44.78 74 THR A N 1
ATOM 560 C CA . THR A 1 74 ? -66.090 -3.201 -27.640 1.00 44.78 74 THR A CA 1
ATOM 561 C C . THR A 1 74 ? -64.748 -2.994 -28.346 1.00 44.78 74 THR A C 1
ATOM 563 O O . THR A 1 74 ? -64.182 -1.912 -28.444 1.00 44.78 74 THR A O 1
ATOM 566 N N . VAL A 1 75 ? -64.307 -4.103 -28.947 1.00 51.16 75 VAL A N 1
ATOM 567 C CA . VAL A 1 75 ? -63.410 -4.187 -30.102 1.00 51.16 75 VAL A CA 1
ATOM 568 C C . VAL A 1 75 ? -64.155 -3.687 -31.345 1.00 51.16 75 VAL A C 1
ATOM 570 O O . VAL A 1 75 ? -65.281 -4.119 -31.591 1.00 51.16 75 VAL A O 1
ATOM 573 N N . ARG A 1 76 ? -63.511 -2.864 -32.182 1.00 52.53 76 ARG A N 1
ATOM 574 C CA . ARG A 1 76 ? -63.909 -2.655 -33.584 1.00 52.53 76 ARG A CA 1
ATOM 575 C C . ARG A 1 76 ? -62.673 -2.647 -34.482 1.00 52.53 76 ARG A C 1
ATOM 577 O O . ARG A 1 76 ? -61.786 -1.814 -34.333 1.00 52.53 76 ARG A O 1
ATOM 584 N N . VAL A 1 77 ? -62.638 -3.616 -35.394 1.00 50.94 77 VAL A N 1
ATOM 585 C CA . VAL A 1 77 ? -61.688 -3.752 -36.504 1.00 50.94 77 VAL A CA 1
ATOM 586 C C . VAL A 1 77 ? -62.244 -2.977 -37.692 1.00 50.94 77 VAL A C 1
ATOM 588 O O . VAL A 1 77 ? -63.365 -3.260 -38.101 1.00 50.94 77 VAL A O 1
ATOM 591 N N . GLU A 1 78 ? -61.456 -2.078 -38.282 1.00 51.53 78 GLU A N 1
ATOM 592 C CA . GLU A 1 78 ? -61.698 -1.557 -39.632 1.00 51.53 78 GLU A CA 1
ATOM 593 C C . GLU A 1 78 ? -60.394 -1.425 -40.431 1.00 51.53 78 GLU A C 1
ATOM 595 O O . GLU A 1 78 ? -59.289 -1.325 -39.901 1.00 51.53 78 GLU A O 1
ATOM 600 N N . THR A 1 79 ? -60.561 -1.543 -41.742 1.00 52.81 79 THR A N 1
ATOM 601 C CA . THR A 1 79 ? -59.629 -2.059 -42.744 1.00 52.81 79 THR A CA 1
ATOM 602 C C . THR A 1 79 ? -59.029 -0.982 -43.659 1.00 52.81 79 THR A C 1
ATOM 604 O O . THR A 1 79 ? -59.763 -0.131 -44.148 1.00 52.81 79 THR A O 1
ATOM 607 N N . THR A 1 80 ? -57.758 -1.185 -44.061 1.00 57.59 80 THR A N 1
ATOM 608 C CA . THR A 1 80 ? -57.050 -0.683 -45.283 1.00 57.59 80 THR A CA 1
ATOM 609 C C . THR A 1 80 ? -56.732 0.831 -45.371 1.00 57.59 80 THR A C 1
ATOM 611 O O . THR A 1 80 ? -57.455 1.607 -44.764 1.00 57.59 80 THR A O 1
ATOM 614 N N . PRO A 1 81 ? -55.662 1.294 -46.084 1.00 48.78 81 PRO A N 1
ATOM 615 C CA . PRO A 1 81 ? -55.029 0.704 -47.275 1.00 48.78 81 PRO A CA 1
ATOM 616 C C . PRO A 1 81 ? -53.503 0.485 -47.226 1.00 48.78 81 PRO A C 1
ATOM 618 O O . PRO A 1 81 ? -52.767 1.020 -46.403 1.00 48.78 81 PRO A O 1
ATOM 621 N N . LYS A 1 82 ? -53.027 -0.356 -48.155 1.00 57.50 82 LYS A N 1
ATOM 622 C CA . LYS A 1 82 ? -51.610 -0.682 -48.366 1.00 57.50 82 LYS A CA 1
ATOM 623 C C . LYS A 1 82 ? -50.879 0.514 -48.983 1.00 57.50 82 LYS A C 1
ATOM 625 O O . LYS A 1 82 ? -50.929 0.717 -50.194 1.00 57.50 82 LYS A O 1
ATOM 630 N N . THR A 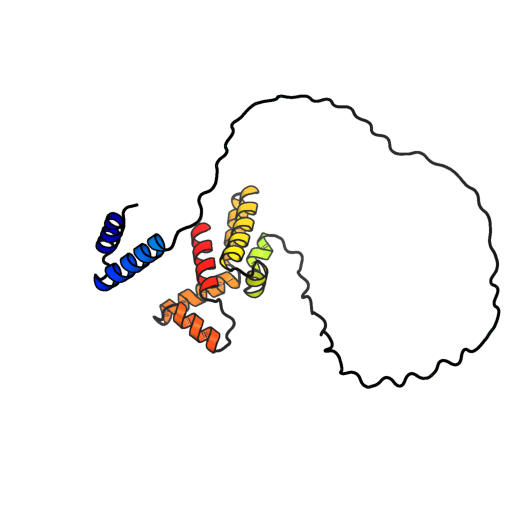1 83 ? -50.152 1.257 -48.158 1.00 52.97 83 THR A N 1
ATOM 631 C CA . THR A 1 83 ? -49.164 2.238 -48.616 1.00 52.97 83 THR A CA 1
ATOM 632 C C . THR A 1 83 ? -47.957 1.501 -49.197 1.00 52.97 83 THR A C 1
ATOM 634 O O . THR A 1 83 ? -47.233 0.802 -48.485 1.00 52.97 83 THR A O 1
ATOM 637 N N . PHE A 1 84 ? -47.734 1.644 -50.503 1.00 60.56 84 PHE A N 1
ATOM 638 C CA . PHE A 1 84 ? -46.489 1.239 -51.150 1.00 60.56 84 PHE A CA 1
ATOM 639 C C . PHE A 1 84 ? -45.353 2.124 -50.630 1.00 60.56 84 PHE A C 1
ATOM 641 O O . PHE A 1 84 ? -45.194 3.265 -51.057 1.00 60.56 84 PHE A O 1
ATOM 648 N N . LEU A 1 85 ? -44.557 1.603 -49.697 1.00 70.38 85 LEU A N 1
ATOM 649 C CA . LEU A 1 85 ? -43.312 2.250 -49.301 1.00 70.38 85 LEU A CA 1
ATOM 650 C C . LEU A 1 85 ? -42.247 1.985 -50.380 1.00 70.38 85 LEU A C 1
ATOM 652 O O . LEU A 1 85 ? -42.012 0.822 -50.730 1.00 70.38 85 LEU A O 1
ATOM 656 N N . PRO A 1 86 ? -41.573 3.022 -50.909 1.00 60.56 86 PRO A N 1
ATOM 657 C CA . PRO A 1 86 ? -40.455 2.824 -51.819 1.00 60.56 86 PRO A CA 1
ATOM 658 C C . PRO A 1 86 ? -39.333 2.084 -51.080 1.00 60.56 86 PRO A C 1
ATOM 660 O O . PRO A 1 86 ? -38.928 2.465 -49.980 1.00 60.56 86 PRO A O 1
ATOM 663 N N . LYS A 1 87 ? -38.819 1.001 -51.678 1.00 63.25 87 LYS A N 1
ATOM 664 C CA . LYS A 1 87 ? -37.669 0.264 -51.137 1.00 63.25 87 LYS A CA 1
ATOM 665 C C . LYS A 1 87 ? -36.440 1.169 -51.184 1.00 63.25 87 LYS A C 1
ATOM 667 O O . LYS A 1 87 ? -35.780 1.278 -52.215 1.00 63.25 87 LYS A O 1
ATOM 672 N N . LEU A 1 88 ? -36.121 1.793 -50.052 1.00 63.62 88 LEU A N 1
ATOM 673 C CA . LEU A 1 88 ? -34.871 2.516 -49.869 1.00 63.62 88 LEU A CA 1
ATOM 674 C C . LEU A 1 88 ? -33.720 1.510 -50.024 1.00 63.62 88 LEU A C 1
ATOM 676 O O . LEU A 1 88 ? -33.519 0.637 -49.173 1.00 63.62 88 LEU A O 1
ATOM 680 N N . ARG A 1 89 ? -32.971 1.602 -51.129 1.00 61.97 89 ARG A N 1
ATOM 681 C CA . ARG A 1 89 ? -31.682 0.918 -51.266 1.00 61.97 89 ARG A CA 1
ATOM 682 C C . ARG A 1 89 ? -30.768 1.480 -50.181 1.00 61.97 89 ARG A C 1
ATOM 684 O O . ARG A 1 89 ? -30.210 2.559 -50.342 1.00 61.97 89 ARG A O 1
ATOM 691 N N . ARG A 1 90 ? -30.631 0.753 -49.068 1.00 63.88 90 ARG A N 1
ATOM 692 C CA . ARG A 1 90 ? -29.605 1.042 -48.063 1.00 63.88 90 ARG A CA 1
ATOM 693 C C . ARG A 1 90 ? -28.258 0.901 -48.765 1.00 63.88 90 ARG A C 1
ATOM 695 O O . ARG A 1 90 ? -27.840 -0.214 -49.082 1.00 63.88 90 ARG A O 1
ATOM 702 N N . SER A 1 91 ? -27.603 2.023 -49.057 1.00 63.91 91 SER A N 1
ATOM 703 C CA . SER A 1 91 ? -26.177 1.990 -49.352 1.00 63.91 91 SER A CA 1
ATOM 704 C C . SER A 1 91 ? -25.496 1.331 -48.151 1.00 63.91 91 SER A C 1
ATOM 706 O O . SER A 1 91 ? -25.900 1.534 -47.002 1.00 63.91 91 SER A O 1
ATOM 708 N N . ARG A 1 92 ? -24.530 0.450 -48.418 1.00 62.75 92 ARG A N 1
ATOM 709 C CA . ARG A 1 92 ? -23.737 -0.221 -47.384 1.00 62.75 92 ARG A CA 1
ATOM 710 C C . ARG A 1 92 ? -22.873 0.830 -46.689 1.00 62.75 92 ARG A C 1
ATOM 712 O O . ARG A 1 92 ? -21.712 1.007 -47.036 1.00 62.75 92 ARG A O 1
ATOM 719 N N . LEU A 1 93 ? -23.472 1.564 -45.757 1.00 61.84 93 LEU A N 1
ATOM 720 C CA . LEU A 1 93 ? -22.756 2.428 -44.836 1.00 61.84 93 LEU A CA 1
ATOM 721 C C . LEU A 1 93 ? -21.934 1.531 -43.915 1.00 61.84 93 LEU A C 1
ATOM 723 O O . LEU A 1 93 ? -22.427 0.515 -43.418 1.00 61.84 93 LEU A O 1
ATOM 727 N N . ALA A 1 94 ? -20.663 1.903 -43.780 1.00 67.25 94 ALA A N 1
ATOM 728 C CA . ALA A 1 94 ? -19.644 1.233 -42.994 1.00 67.25 94 ALA A CA 1
ATOM 729 C C . ALA A 1 94 ? -20.210 0.696 -41.673 1.00 67.25 94 ALA A C 1
ATOM 731 O O . ALA A 1 94 ? -20.894 1.419 -40.942 1.00 67.25 94 ALA A O 1
ATOM 732 N N . LYS A 1 95 ? -19.931 -0.584 -41.386 1.00 65.81 95 LYS A N 1
ATOM 733 C CA . LYS A 1 95 ? -20.254 -1.205 -40.099 1.00 65.81 95 LYS A CA 1
ATOM 734 C C . LYS A 1 95 ? -19.654 -0.325 -39.005 1.00 65.81 95 LYS A C 1
ATOM 736 O O . LYS A 1 95 ? -18.436 -0.257 -38.872 1.00 65.81 95 LYS A O 1
ATOM 741 N N . LYS A 1 96 ? -20.515 0.354 -38.245 1.00 68.62 96 LYS A N 1
ATOM 742 C CA . LYS A 1 96 ? -20.119 0.943 -36.968 1.00 68.62 96 LYS A CA 1
ATOM 743 C C . LYS A 1 96 ? -19.491 -0.172 -36.122 1.00 68.62 96 LYS A C 1
ATOM 745 O O . LYS A 1 96 ? -20.015 -1.291 -36.166 1.00 68.62 96 LYS A O 1
ATOM 750 N N . PRO A 1 97 ? -18.395 0.100 -35.396 1.00 72.25 97 PRO A N 1
ATOM 751 C CA . PRO A 1 97 ? -17.844 -0.873 -34.466 1.00 72.25 97 PRO A CA 1
ATOM 752 C C . PRO A 1 97 ? -18.955 -1.289 -33.498 1.00 72.25 97 PRO A C 1
ATOM 754 O O . PRO A 1 97 ? -19.622 -0.440 -32.903 1.00 72.25 97 PRO A O 1
ATOM 757 N N . MET A 1 98 ? -19.215 -2.594 -33.436 1.00 71.56 98 MET A N 1
ATOM 758 C CA . MET A 1 98 ? -20.115 -3.162 -32.442 1.00 71.56 98 MET A CA 1
ATOM 759 C C . MET A 1 98 ? -19.410 -3.038 -31.096 1.00 71.56 98 MET A C 1
ATOM 761 O O . MET A 1 98 ? -18.244 -3.402 -30.976 1.00 71.56 98 MET A O 1
ATOM 765 N N . VAL A 1 99 ? -20.092 -2.447 -30.120 1.00 76.50 99 VAL A N 1
ATOM 766 C CA . VAL A 1 99 ? -19.596 -2.383 -28.747 1.00 76.50 99 VAL A CA 1
ATOM 767 C C . VAL A 1 99 ? -19.731 -3.793 -28.184 1.00 76.50 99 VAL A C 1
ATOM 769 O O . VAL A 1 99 ? -20.847 -4.309 -28.117 1.00 76.50 99 VAL A O 1
ATOM 772 N N . ASP A 1 100 ? -18.605 -4.429 -27.865 1.00 74.75 100 ASP A N 1
ATOM 773 C CA . ASP A 1 100 ? -18.609 -5.715 -27.174 1.00 74.75 100 ASP A CA 1
ATOM 774 C C . ASP A 1 100 ? -19.189 -5.548 -25.768 1.00 74.75 100 ASP A C 1
ATOM 776 O O . ASP A 1 100 ? -18.955 -4.545 -25.087 1.00 74.75 100 ASP A O 1
ATOM 780 N N . ASP A 1 101 ? -19.977 -6.539 -25.362 1.00 68.06 101 ASP A N 1
ATOM 781 C CA . ASP A 1 101 ? -20.701 -6.538 -24.099 1.00 68.06 101 ASP A CA 1
ATOM 782 C C . ASP A 1 101 ? -19.718 -6.496 -22.918 1.00 68.06 101 ASP A C 1
ATOM 784 O O . ASP A 1 101 ? -18.806 -7.327 -22.803 1.00 68.06 101 ASP A O 1
ATOM 788 N N . VAL A 1 102 ? -19.878 -5.503 -22.041 1.00 69.56 102 VAL A N 1
ATOM 789 C CA . VAL A 1 102 ? -19.009 -5.327 -20.875 1.00 69.56 102 VAL A CA 1
ATOM 790 C C . VAL A 1 102 ? -19.377 -6.405 -19.864 1.00 69.56 102 VAL A C 1
ATOM 792 O O . VAL A 1 102 ? -20.388 -6.308 -19.172 1.00 69.56 102 VAL A O 1
ATOM 795 N N . ARG A 1 103 ? -18.537 -7.438 -19.749 1.00 69.81 103 ARG A N 1
ATOM 796 C CA . ARG A 1 103 ? -18.645 -8.437 -18.679 1.00 69.81 103 ARG A CA 1
ATOM 797 C C . ARG A 1 103 ? -18.311 -7.780 -17.343 1.00 69.81 103 ARG A C 1
ATOM 799 O O . ARG A 1 103 ? -17.166 -7.796 -16.897 1.00 69.81 103 ARG A O 1
ATOM 806 N N . LEU A 1 104 ? -19.320 -7.190 -16.715 1.00 65.38 104 LEU A N 1
ATOM 807 C CA . LEU A 1 104 ? -19.260 -6.750 -15.329 1.00 65.38 104 LEU A CA 1
ATOM 808 C C . LEU A 1 104 ? -19.106 -8.014 -14.477 1.00 65.38 104 LEU A C 1
ATOM 810 O O . LEU A 1 104 ? -20.038 -8.809 -14.360 1.00 65.38 104 LEU A O 1
ATOM 814 N N . GLN A 1 105 ? -17.908 -8.249 -13.938 1.00 63.31 105 GLN A N 1
ATOM 815 C CA . GLN A 1 105 ? -17.753 -9.257 -12.896 1.00 63.31 105 GLN A CA 1
ATOM 816 C C . GLN A 1 105 ? -18.660 -8.848 -11.727 1.00 63.31 105 GLN A C 1
ATOM 818 O O . GLN A 1 105 ? -18.646 -7.673 -11.353 1.00 63.31 105 GLN A O 1
ATOM 823 N N . PRO A 1 106 ? -19.479 -9.761 -11.181 1.00 60.28 106 PRO A N 1
ATOM 824 C CA . PRO A 1 106 ? -20.350 -9.426 -10.068 1.00 60.28 106 PRO A CA 1
ATOM 825 C C . PRO A 1 106 ? -19.480 -9.010 -8.881 1.00 60.28 106 PRO A C 1
ATOM 827 O O . PRO A 1 106 ? -18.750 -9.834 -8.331 1.00 60.28 106 PRO A O 1
ATOM 830 N N . SER A 1 107 ? -19.545 -7.733 -8.496 1.00 64.12 107 SER A N 1
ATOM 831 C CA . SER A 1 107 ? -18.990 -7.274 -7.226 1.00 64.12 107 SER A CA 1
ATOM 832 C C . SER A 1 107 ? -19.829 -7.925 -6.135 1.00 64.12 107 SER A C 1
ATOM 834 O O . SER A 1 107 ? -20.963 -7.507 -5.882 1.00 64.12 107 SER A O 1
ATOM 836 N N . MET A 1 108 ? -19.333 -9.015 -5.554 1.00 70.19 108 MET A N 1
ATOM 837 C CA . MET A 1 108 ? -19.976 -9.584 -4.379 1.00 70.19 108 MET A CA 1
ATOM 838 C C . MET A 1 108 ? -20.054 -8.490 -3.315 1.00 70.19 108 MET A C 1
ATOM 840 O O . MET A 1 108 ? -19.096 -7.742 -3.126 1.00 70.19 108 MET A O 1
ATOM 844 N N . LEU A 1 109 ? -21.211 -8.365 -2.664 1.00 80.56 109 LEU A N 1
ATOM 845 C CA . LEU A 1 109 ? -21.365 -7.436 -1.553 1.00 80.56 109 LEU A CA 1
ATOM 846 C C . LEU A 1 109 ? -20.470 -7.941 -0.416 1.00 80.56 109 LEU A C 1
ATOM 848 O O . LEU A 1 109 ? -20.786 -8.940 0.228 1.00 80.56 109 LEU A O 1
ATOM 852 N N . MET A 1 110 ? -19.326 -7.293 -0.235 1.00 89.19 110 MET A N 1
ATOM 853 C CA . MET A 1 110 ? -18.327 -7.630 0.772 1.00 89.19 110 MET A CA 1
ATOM 854 C C . MET A 1 110 ? -18.347 -6.561 1.863 1.00 89.19 110 MET A C 1
ATOM 856 O O . MET A 1 110 ? -18.675 -5.405 1.608 1.00 89.19 110 MET A O 1
ATOM 860 N N . GLY A 1 111 ? -18.046 -6.949 3.102 1.00 94.56 111 GLY A N 1
ATOM 861 C CA . GLY A 1 111 ? -17.878 -5.974 4.178 1.00 94.56 111 GLY A CA 1
ATOM 862 C C . GLY A 1 111 ? -16.571 -5.184 4.010 1.00 94.56 111 GLY A C 1
ATOM 863 O O . GLY A 1 111 ? -15.662 -5.665 3.332 1.00 94.56 111 GLY A O 1
ATOM 864 N N . PRO A 1 112 ? -16.401 -4.030 4.685 1.00 95.50 112 PRO A N 1
ATOM 865 C CA . PRO A 1 112 ? -15.196 -3.204 4.553 1.00 95.50 112 PRO A CA 1
ATOM 866 C C . PRO A 1 112 ? -13.886 -3.962 4.820 1.00 95.50 112 PRO A C 1
ATOM 868 O O . PRO A 1 112 ? -12.890 -3.744 4.135 1.00 95.50 112 PRO A O 1
ATOM 871 N N . ILE A 1 113 ? -13.891 -4.888 5.784 1.00 97.62 113 ILE A N 1
ATOM 872 C CA . ILE A 1 113 ? -12.736 -5.737 6.117 1.00 97.62 113 ILE A CA 1
ATOM 873 C C . ILE A 1 113 ? -12.460 -6.749 5.002 1.00 97.62 113 ILE A C 1
ATOM 875 O O . ILE A 1 113 ? -11.312 -6.940 4.607 1.00 97.62 113 ILE A O 1
ATOM 879 N N . ASP A 1 114 ? -13.499 -7.394 4.473 1.00 96.94 114 ASP A N 1
ATOM 880 C CA . ASP A 1 114 ? -13.329 -8.396 3.422 1.00 96.94 114 ASP A CA 1
ATOM 881 C C . ASP A 1 114 ? -12.892 -7.743 2.108 1.00 96.94 114 ASP A C 1
ATOM 883 O O . ASP A 1 114 ? -12.036 -8.289 1.416 1.00 96.94 114 ASP A O 1
ATOM 887 N N . GLU A 1 115 ? -13.393 -6.542 1.808 1.00 95.81 115 GLU A N 1
ATOM 888 C CA . GLU A 1 115 ? -12.918 -5.717 0.695 1.00 95.81 115 GLU A CA 1
ATOM 889 C C . GLU A 1 115 ? -11.425 -5.397 0.828 1.00 95.81 115 GLU A C 1
ATOM 891 O O . GLU A 1 115 ? -10.679 -5.553 -0.137 1.00 95.81 115 GLU A O 1
ATOM 896 N N . LEU A 1 116 ? -10.960 -4.991 2.018 1.00 97.88 116 LEU A N 1
ATOM 897 C CA . LEU A 1 116 ? -9.531 -4.765 2.264 1.00 97.88 116 LEU A CA 1
ATOM 898 C C . LEU A 1 116 ? -8.717 -6.047 2.057 1.00 97.88 116 LEU A C 1
ATOM 900 O O . LEU A 1 116 ? -7.649 -5.989 1.452 1.00 97.88 116 LEU A O 1
ATOM 904 N N . ARG A 1 117 ? -9.231 -7.203 2.499 1.00 97.88 117 ARG A N 1
ATOM 905 C CA . ARG A 1 117 ? -8.559 -8.503 2.347 1.00 97.88 117 ARG A CA 1
ATOM 906 C C . ARG A 1 117 ? -8.483 -8.974 0.898 1.00 97.88 117 ARG A C 1
ATOM 908 O O . ARG A 1 117 ? -7.487 -9.572 0.502 1.00 97.88 117 ARG A O 1
ATOM 915 N N . ALA A 1 118 ? -9.519 -8.730 0.106 1.00 96.44 118 ALA A N 1
ATOM 916 C CA . ALA A 1 118 ? -9.580 -9.160 -1.288 1.00 96.44 118 ALA A CA 1
ATOM 917 C C . ALA A 1 118 ? -8.999 -8.135 -2.276 1.00 96.44 118 ALA A C 1
ATOM 919 O O . ALA A 1 118 ? -9.037 -8.379 -3.478 1.00 96.44 118 ALA A O 1
ATOM 920 N N . MET A 1 119 ? -8.459 -7.012 -1.788 1.00 97.06 119 MET A N 1
ATOM 921 C CA . MET A 1 119 ? -7.941 -5.919 -2.612 1.00 97.06 119 MET A CA 1
ATOM 922 C C . MET A 1 119 ? -6.843 -6.400 -3.571 1.00 97.06 119 MET A C 1
ATOM 924 O O . MET A 1 119 ? -5.707 -6.676 -3.169 1.00 97.06 119 MET A O 1
ATOM 928 N N . ASP A 1 120 ? -7.182 -6.485 -4.854 1.00 96.38 120 ASP A N 1
ATOM 929 C CA . ASP A 1 120 ? -6.240 -6.806 -5.916 1.00 96.38 120 ASP A CA 1
ATOM 930 C C . ASP A 1 120 ? -5.693 -5.535 -6.590 1.00 96.38 120 ASP A C 1
ATOM 932 O O . ASP A 1 120 ? -6.05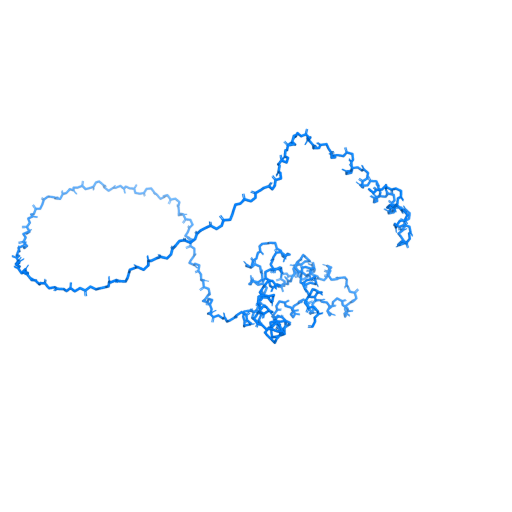5 -4.400 -6.267 1.00 96.38 120 ASP A O 1
ATOM 936 N N . LEU A 1 121 ? -4.769 -5.725 -7.531 1.00 96.88 121 LEU A N 1
ATOM 937 C CA . LEU A 1 121 ? -4.149 -4.621 -8.261 1.00 96.88 121 LEU A CA 1
ATOM 938 C C . LEU A 1 121 ? -5.154 -3.846 -9.130 1.00 96.88 121 LEU A C 1
ATOM 940 O O . LEU A 1 121 ? -4.992 -2.648 -9.361 1.00 96.88 121 LEU A O 1
ATOM 944 N N . LEU A 1 122 ? -6.172 -4.528 -9.647 1.00 95.75 122 LEU A N 1
ATOM 945 C CA . LEU A 1 122 ? -7.156 -3.944 -10.542 1.00 95.75 122 LEU A CA 1
ATOM 946 C C . LEU A 1 122 ? -8.172 -3.108 -9.753 1.00 95.75 122 LEU A C 1
ATOM 948 O O . LEU A 1 122 ? -8.454 -1.978 -10.146 1.00 95.75 122 LEU A O 1
ATOM 952 N N . GLU A 1 123 ? -8.651 -3.611 -8.619 1.00 94.94 123 GLU A N 1
ATOM 953 C CA . GLU A 1 123 ? -9.484 -2.901 -7.652 1.00 94.94 123 GLU A CA 1
ATOM 954 C C . GLU A 1 123 ? -8.757 -1.686 -7.082 1.00 94.94 123 GLU A C 1
ATOM 956 O O . GLU A 1 123 ? -9.315 -0.589 -7.061 1.00 94.94 123 GLU A O 1
ATOM 961 N N . TYR A 1 124 ? -7.475 -1.823 -6.736 1.00 97.56 124 TYR A N 1
ATOM 962 C CA . TYR A 1 124 ? -6.659 -0.686 -6.316 1.00 97.56 124 TYR A CA 1
ATOM 963 C C . TYR A 1 124 ? -6.646 0.436 -7.371 1.00 97.56 124 TYR A C 1
ATOM 965 O O . TYR A 1 124 ? -6.890 1.601 -7.051 1.00 97.56 124 TYR A O 1
ATOM 973 N N . ARG A 1 125 ? -6.461 0.089 -8.651 1.00 97.19 125 ARG A N 1
ATOM 974 C CA . ARG A 1 125 ? -6.512 1.042 -9.779 1.00 97.19 125 ARG A CA 1
ATOM 975 C C . ARG A 1 125 ? -7.919 1.587 -10.049 1.00 97.19 125 ARG A C 1
ATOM 977 O O . ARG A 1 125 ? -8.055 2.683 -10.590 1.00 97.19 125 ARG A O 1
ATOM 984 N N . ARG A 1 126 ? -8.972 0.851 -9.678 1.00 95.50 126 ARG A N 1
ATOM 985 C CA . ARG A 1 126 ? -10.370 1.312 -9.755 1.00 95.50 126 ARG A CA 1
ATOM 986 C C . ARG A 1 126 ? -10.706 2.333 -8.677 1.00 95.50 126 ARG A C 1
ATOM 988 O O . ARG A 1 126 ? -11.536 3.204 -8.934 1.00 95.50 126 ARG A O 1
ATOM 995 N N . LEU A 1 127 ? -10.063 2.272 -7.507 1.00 95.94 127 LEU A N 1
ATOM 996 C CA . LEU A 1 127 ? -10.272 3.273 -6.458 1.00 95.94 127 LEU A CA 1
ATOM 997 C C . LEU A 1 127 ? -9.946 4.674 -6.976 1.00 95.94 127 LEU A C 1
ATOM 999 O O . LEU A 1 127 ? -10.697 5.610 -6.726 1.00 95.94 127 LEU A O 1
ATOM 1003 N N . SER A 1 128 ? -8.851 4.852 -7.706 1.00 97.31 128 SER A N 1
ATOM 1004 C CA . SER A 1 128 ? -8.494 6.148 -8.275 1.00 97.31 128 SER A CA 1
ATOM 1005 C C . SER A 1 128 ? -7.447 5.984 -9.369 1.00 97.31 128 SER A C 1
ATOM 1007 O O . SER A 1 128 ? -6.557 5.148 -9.262 1.00 97.31 128 SER A O 1
ATOM 1009 N N . SER A 1 129 ? -7.501 6.853 -10.380 1.00 95.94 129 SER A N 1
ATOM 1010 C CA . SER A 1 129 ? -6.450 6.958 -11.398 1.00 95.94 129 SER A CA 1
ATOM 1011 C C . SER A 1 129 ? -5.117 7.455 -10.832 1.00 95.94 129 SER A C 1
ATOM 1013 O O . SER A 1 129 ? -4.066 7.138 -11.376 1.00 95.94 129 SER A O 1
ATOM 1015 N N . ASN A 1 130 ? -5.151 8.235 -9.748 1.00 98.12 130 ASN A N 1
ATOM 1016 C CA . ASN A 1 130 ? -3.962 8.640 -9.005 1.00 98.12 130 ASN A CA 1
ATOM 1017 C C . ASN A 1 130 ? -3.668 7.610 -7.890 1.00 98.12 130 ASN A C 1
ATOM 1019 O O . ASN A 1 130 ? -4.524 7.466 -7.005 1.00 98.12 130 ASN A O 1
ATOM 1023 N N . PRO A 1 131 ? -2.483 6.961 -7.877 1.00 98.25 131 PRO A N 1
ATOM 1024 C CA . PRO A 1 131 ? -2.126 5.943 -6.882 1.00 98.25 131 PRO A CA 1
ATOM 1025 C C . PRO A 1 131 ? -2.122 6.448 -5.435 1.00 98.25 131 PRO A C 1
ATOM 1027 O O . PRO A 1 131 ? -2.588 5.763 -4.527 1.00 98.25 131 PRO A O 1
ATOM 1030 N N . VAL A 1 132 ? -1.666 7.681 -5.203 1.00 98.38 132 VAL A N 1
ATOM 1031 C CA . VAL A 1 132 ? -1.661 8.288 -3.862 1.00 98.38 132 VAL A CA 1
ATOM 1032 C C . VAL A 1 132 ? -3.089 8.432 -3.343 1.00 98.38 132 VAL A C 1
ATOM 1034 O O . VAL A 1 132 ? -3.377 8.088 -2.202 1.00 98.38 132 VAL A O 1
ATOM 1037 N N . GLN A 1 133 ? -4.017 8.863 -4.198 1.00 98.44 133 GLN A N 1
ATOM 1038 C CA . GLN A 1 133 ? -5.427 8.967 -3.819 1.00 98.44 133 GLN A CA 1
ATOM 1039 C C . GLN A 1 133 ? -6.084 7.596 -3.617 1.00 98.44 133 GLN A C 1
ATOM 1041 O O . GLN A 1 133 ? -6.935 7.456 -2.742 1.00 98.44 133 GLN A O 1
ATOM 1046 N N . ALA A 1 134 ? -5.688 6.574 -4.382 1.00 98.38 134 ALA A N 1
ATOM 1047 C CA . ALA A 1 134 ? -6.154 5.204 -4.158 1.00 98.38 134 ALA A CA 1
ATOM 1048 C C . ALA A 1 134 ? -5.703 4.686 -2.782 1.00 98.38 134 ALA A C 1
ATOM 1050 O O . ALA A 1 134 ? -6.510 4.147 -2.026 1.00 98.38 134 ALA A O 1
ATOM 1051 N N . ALA A 1 135 ? -4.438 4.925 -2.424 1.00 98.44 135 ALA A N 1
ATOM 1052 C CA . ALA A 1 135 ? -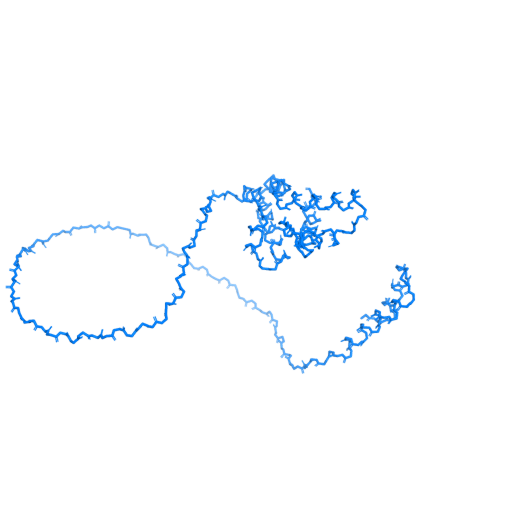3.894 4.600 -1.110 1.00 98.44 135 ALA A CA 1
ATOM 1053 C C . ALA A 1 135 ? -4.600 5.369 0.022 1.00 98.44 135 ALA A C 1
ATOM 1055 O O . ALA A 1 135 ? -4.951 4.770 1.037 1.00 98.44 135 ALA A O 1
ATOM 1056 N N . ASN A 1 136 ? -4.890 6.660 -0.174 1.00 98.44 136 ASN A N 1
ATOM 1057 C CA . ASN A 1 136 ? -5.656 7.451 0.791 1.00 98.44 136 ASN A CA 1
ATOM 1058 C C . ASN A 1 136 ? -7.054 6.871 1.021 1.00 98.44 136 ASN A C 1
ATOM 1060 O O . ASN A 1 136 ? -7.458 6.744 2.163 1.00 98.44 136 ASN A O 1
ATOM 1064 N N . ARG A 1 137 ? -7.762 6.403 -0.015 1.00 98.31 137 ARG A N 1
ATOM 1065 C CA . ARG A 1 137 ? -9.082 5.770 0.182 1.00 98.31 137 ARG A CA 1
ATOM 1066 C C . ARG A 1 137 ? -9.029 4.474 0.983 1.00 98.31 137 ARG A C 1
ATOM 1068 O O . ARG A 1 137 ? -9.979 4.152 1.694 1.00 98.31 137 ARG A O 1
ATOM 1075 N N . ILE A 1 138 ? -7.939 3.719 0.863 1.00 98.44 138 ILE A N 1
ATOM 1076 C CA . ILE A 1 138 ? -7.704 2.549 1.716 1.00 98.44 138 ILE A CA 1
ATOM 1077 C C . ILE A 1 138 ? -7.496 3.000 3.160 1.00 98.44 138 ILE A C 1
ATOM 1079 O O . ILE A 1 138 ? -8.102 2.430 4.066 1.00 98.44 138 ILE A O 1
ATOM 1083 N N . LYS A 1 139 ? -6.685 4.043 3.368 1.00 98.19 139 LYS A N 1
ATOM 1084 C CA . LYS A 1 139 ? -6.475 4.638 4.688 1.00 98.19 139 LYS A CA 1
ATOM 1085 C C . LYS A 1 139 ? -7.787 5.126 5.300 1.00 98.19 139 LYS A C 1
ATOM 1087 O O . LYS A 1 139 ? -8.094 4.728 6.413 1.00 98.19 139 LYS A O 1
ATOM 1092 N N . ASP A 1 140 ? -8.578 5.894 4.556 1.00 98.19 140 ASP A N 1
ATOM 1093 C CA . ASP A 1 140 ? -9.869 6.421 4.999 1.00 98.19 140 ASP A CA 1
ATOM 1094 C C . ASP A 1 140 ? -10.793 5.281 5.444 1.00 98.19 140 ASP A C 1
ATOM 1096 O O . ASP A 1 140 ? -11.442 5.367 6.479 1.00 98.19 140 ASP A O 1
ATOM 1100 N N . LYS A 1 141 ? -10.811 4.158 4.713 1.00 98.00 141 LYS A N 1
ATOM 1101 C CA . LYS A 1 141 ? -11.586 2.971 5.102 1.00 98.00 141 LYS A CA 1
ATOM 1102 C C . LYS A 1 141 ? -11.109 2.365 6.428 1.00 98.00 141 LYS A C 1
ATOM 1104 O O . LYS A 1 141 ? -11.936 1.943 7.230 1.00 98.00 141 LYS A O 1
ATOM 1109 N N . ILE A 1 142 ? -9.798 2.314 6.663 1.00 98.12 142 ILE A N 1
ATOM 1110 C CA . ILE A 1 142 ? -9.224 1.850 7.936 1.00 98.12 142 ILE A CA 1
ATOM 1111 C C . ILE A 1 142 ? -9.530 2.843 9.065 1.00 98.12 142 ILE A C 1
ATOM 1113 O O . ILE A 1 142 ? -9.845 2.416 10.173 1.00 98.12 142 ILE A O 1
ATOM 1117 N N . ASP A 1 143 ? -9.469 4.145 8.793 1.00 97.69 143 ASP A N 1
ATOM 1118 C CA . ASP A 1 143 ? -9.796 5.190 9.764 1.00 97.69 143 ASP A CA 1
ATOM 1119 C C . ASP A 1 143 ? -11.281 5.118 10.163 1.00 97.69 143 ASP A C 1
ATOM 1121 O O . ASP A 1 143 ? -11.591 5.164 11.348 1.00 97.69 143 ASP A O 1
ATOM 1125 N N . LEU A 1 144 ? -12.191 4.883 9.210 1.00 98.00 144 LEU A N 1
ATOM 1126 C CA . LEU A 1 144 ? -13.614 4.647 9.493 1.00 98.00 144 LEU A CA 1
ATOM 1127 C C . LEU A 1 144 ? -13.827 3.414 10.385 1.00 98.00 144 LEU A C 1
ATOM 1129 O O . LEU A 1 144 ? -14.622 3.452 11.320 1.00 98.00 144 LEU A O 1
ATOM 1133 N N . LEU A 1 145 ? -13.082 2.329 10.153 1.00 97.81 145 LEU A N 1
ATOM 1134 C CA . LEU A 1 145 ? -13.103 1.166 11.049 1.00 97.81 145 LEU A CA 1
ATOM 1135 C C . LEU A 1 145 ? -12.569 1.512 12.449 1.00 97.81 145 LEU A C 1
ATOM 1137 O O . LEU A 1 145 ? -13.032 0.949 13.439 1.00 97.81 145 LEU A O 1
ATOM 1141 N N . ALA A 1 146 ? -11.618 2.441 12.548 1.00 96.75 146 ALA A N 1
ATOM 1142 C CA . ALA A 1 146 ? -11.096 2.916 13.825 1.00 96.75 146 ALA A CA 1
ATOM 1143 C C . ALA A 1 146 ? -12.108 3.758 14.610 1.00 96.75 146 ALA A C 1
ATOM 1145 O O . ALA A 1 146 ? -12.121 3.680 15.839 1.00 96.75 146 ALA A O 1
ATOM 1146 N N . GLU A 1 147 ? -12.971 4.509 13.920 1.00 97.62 147 GLU A N 1
ATOM 1147 C CA . GLU A 1 147 ? -14.093 5.224 14.542 1.00 97.62 147 GLU A CA 1
ATOM 1148 C C . GLU A 1 147 ? -15.097 4.258 15.193 1.00 97.62 147 GLU A C 1
ATOM 1150 O O . GLU A 1 147 ? -15.674 4.586 16.229 1.00 97.62 147 GLU A O 1
ATOM 1155 N N . GLU A 1 148 ? -15.274 3.053 14.636 1.00 96.56 148 GLU A N 1
ATOM 1156 C CA . GLU A 1 148 ? -16.117 2.014 15.240 1.00 96.56 148 GLU A CA 1
ATOM 1157 C C . GLU A 1 148 ? -15.459 1.381 16.474 1.00 96.56 148 GLU A C 1
ATOM 1159 O O . GLU A 1 148 ? -16.085 1.262 17.529 1.00 96.56 148 GLU A O 1
ATOM 1164 N N . SER A 1 149 ? -14.206 0.926 16.350 1.00 97.81 149 SER A N 1
ATOM 1165 C CA . SER A 1 149 ? -13.397 0.453 17.480 1.00 97.81 149 SER A CA 1
ATOM 1166 C C . SER A 1 149 ? -11.933 0.229 17.093 1.00 97.81 149 SER A C 1
ATOM 1168 O O . SER A 1 149 ? -11.602 -0.101 15.955 1.00 97.81 149 SER A O 1
ATOM 1170 N N . VAL A 1 150 ? -11.044 0.251 18.088 1.00 96.62 150 VAL A N 1
ATOM 1171 C CA . VAL A 1 150 ? -9.625 -0.115 17.908 1.00 96.62 150 VAL A CA 1
ATOM 1172 C C . VAL A 1 150 ? -9.464 -1.557 17.400 1.00 96.62 150 VAL A C 1
ATOM 1174 O O . VAL A 1 150 ? -8.568 -1.854 16.614 1.00 96.62 150 VAL A O 1
ATOM 1177 N N . THR A 1 151 ? -10.353 -2.471 17.799 1.00 97.62 151 THR A N 1
ATOM 1178 C CA . THR A 1 151 ? -10.332 -3.859 17.313 1.00 97.62 151 THR A CA 1
ATOM 1179 C C . THR A 1 151 ? -10.643 -3.929 15.820 1.00 97.62 151 THR A C 1
ATOM 1181 O O . THR A 1 151 ? -9.938 -4.613 15.082 1.00 97.62 151 THR A O 1
ATOM 1184 N N . LYS A 1 152 ? -11.638 -3.165 15.352 1.00 97.75 152 LYS A N 1
ATOM 1185 C CA . LYS A 1 152 ? -11.983 -3.061 13.928 1.00 97.75 152 LYS A CA 1
ATOM 1186 C C . LYS A 1 152 ? -10.867 -2.427 13.106 1.00 97.75 152 LYS A C 1
ATOM 1188 O O . LYS A 1 152 ? -10.583 -2.906 12.009 1.00 97.75 152 LYS A O 1
ATOM 1193 N N . GLN A 1 153 ? -10.182 -1.424 13.654 1.00 97.44 153 GLN A N 1
ATOM 1194 C CA . GLN A 1 153 ? -8.972 -0.875 13.043 1.00 97.44 153 GLN A CA 1
ATOM 1195 C C . GLN A 1 153 ? -7.909 -1.960 12.831 1.00 97.44 153 GLN A C 1
ATOM 1197 O O . GLN A 1 153 ? -7.407 -2.119 11.719 1.00 97.44 153 GLN A O 1
ATOM 1202 N N . ALA A 1 154 ? -7.589 -2.730 13.876 1.00 97.44 154 ALA A N 1
ATOM 1203 C CA . ALA A 1 154 ? -6.594 -3.796 13.800 1.00 97.44 154 ALA A CA 1
ATOM 1204 C C . ALA A 1 154 ? -6.994 -4.885 12.787 1.00 97.44 154 ALA A C 1
ATOM 1206 O O . ALA A 1 154 ? -6.161 -5.314 11.987 1.00 97.44 154 ALA A O 1
ATOM 1207 N N . GLU A 1 155 ? -8.273 -5.281 12.761 1.00 97.94 155 GLU A N 1
ATOM 1208 C CA . GLU A 1 155 ? -8.823 -6.199 11.753 1.00 97.94 155 GLU A CA 1
ATOM 1209 C C . GLU A 1 155 ? -8.662 -5.644 10.330 1.00 97.94 155 GLU A C 1
ATOM 1211 O O . GLU A 1 155 ? -8.250 -6.376 9.431 1.00 97.94 155 GLU A O 1
ATOM 1216 N N . GLY A 1 156 ? -8.936 -4.352 10.121 1.00 97.94 156 GLY A N 1
ATOM 1217 C CA . GLY A 1 156 ? -8.778 -3.680 8.830 1.00 97.94 156 GLY A CA 1
ATOM 1218 C C . GLY A 1 156 ? -7.321 -3.610 8.365 1.00 97.94 156 GLY A C 1
ATOM 1219 O O . GLY A 1 156 ? -7.022 -3.928 7.213 1.00 97.94 156 GLY A O 1
ATOM 1220 N N . ILE A 1 157 ? -6.398 -3.260 9.265 1.00 98.06 157 ILE A N 1
ATOM 1221 C CA . ILE A 1 157 ? -4.955 -3.243 8.980 1.00 98.06 157 ILE A CA 1
ATOM 1222 C C . ILE A 1 157 ? -4.475 -4.650 8.616 1.00 98.06 157 ILE A C 1
ATOM 1224 O O . ILE A 1 157 ? -3.755 -4.820 7.631 1.00 98.06 157 ILE A O 1
ATOM 1228 N N . GLN A 1 158 ? -4.874 -5.665 9.384 1.00 98.00 158 GLN A N 1
ATOM 1229 C CA . GLN A 1 158 ? -4.487 -7.048 9.124 1.00 98.00 158 GLN A CA 1
ATOM 1230 C C . GLN A 1 158 ? -5.065 -7.557 7.798 1.00 98.00 158 GLN A C 1
ATOM 1232 O O . GLN A 1 158 ? -4.341 -8.153 7.002 1.00 98.00 158 GLN A O 1
ATOM 1237 N N . ALA A 1 159 ? -6.332 -7.253 7.515 1.00 98.19 159 ALA A N 1
ATOM 1238 C CA . ALA A 1 159 ? -6.964 -7.579 6.245 1.00 98.19 159 ALA A CA 1
ATOM 1239 C C . ALA A 1 159 ? -6.216 -6.949 5.062 1.00 98.19 159 ALA A C 1
ATOM 1241 O O . ALA A 1 159 ? -5.865 -7.650 4.116 1.00 98.19 159 ALA A O 1
ATOM 1242 N N . PHE A 1 160 ? -5.883 -5.656 5.133 1.00 98.25 160 PHE A N 1
ATOM 1243 C CA . PHE A 1 160 ? -5.091 -5.015 4.084 1.00 98.25 160 PHE A CA 1
ATOM 1244 C C . PHE A 1 160 ? -3.695 -5.641 3.946 1.00 98.25 160 PHE A C 1
ATOM 1246 O O . PHE A 1 160 ? -3.231 -5.860 2.826 1.00 98.25 160 PHE A O 1
ATOM 1253 N N . LYS A 1 161 ? -3.032 -5.999 5.054 1.00 97.50 161 LYS A N 1
ATOM 1254 C CA . LYS A 1 161 ? -1.725 -6.677 5.013 1.00 97.50 161 LYS A CA 1
ATOM 1255 C C . LYS A 1 161 ? -1.784 -8.018 4.279 1.00 97.50 161 LYS A C 1
ATOM 1257 O O . LYS A 1 161 ? -0.831 -8.372 3.584 1.00 97.50 161 LYS A O 1
ATOM 1262 N N . GLU A 1 162 ? -2.896 -8.736 4.408 1.00 97.75 162 GLU A N 1
ATOM 1263 C CA . GLU A 1 162 ? -3.158 -10.019 3.749 1.00 97.75 162 GLU A CA 1
ATOM 1264 C C . GLU A 1 162 ? -3.566 -9.891 2.274 1.00 97.75 162 GLU A C 1
ATOM 1266 O O . GLU A 1 162 ? -3.604 -10.907 1.565 1.00 97.75 162 GLU A O 1
ATOM 1271 N N . SER A 1 163 ? -3.844 -8.673 1.809 1.00 98.19 163 SER A N 1
ATOM 1272 C CA . SER A 1 163 ? -4.347 -8.424 0.463 1.00 98.19 163 SER A CA 1
ATOM 1273 C C . SER A 1 163 ? -3.359 -8.816 -0.641 1.00 98.19 163 SER A C 1
ATOM 1275 O O . SER A 1 163 ? -2.141 -8.678 -0.464 1.00 98.19 163 SER A O 1
ATOM 1277 N N . PRO A 1 164 ? -3.850 -9.281 -1.808 1.00 98.25 164 PRO A N 1
ATOM 1278 C CA . PRO A 1 164 ? -3.005 -9.536 -2.971 1.00 98.25 164 PRO A CA 1
ATOM 1279 C C . PRO A 1 164 ? -2.131 -8.339 -3.366 1.00 98.25 164 PRO A C 1
ATOM 1281 O O . PRO A 1 164 ? -0.961 -8.528 -3.697 1.00 98.25 164 PRO A O 1
ATOM 1284 N N . VAL A 1 165 ? -2.658 -7.110 -3.293 1.00 98.12 165 VAL A N 1
ATOM 1285 C CA . VAL A 1 165 ? -1.891 -5.906 -3.648 1.00 98.12 165 VAL A CA 1
ATOM 1286 C C . VAL A 1 165 ? -0.739 -5.639 -2.670 1.00 98.12 165 VAL A C 1
ATOM 1288 O O . VAL A 1 165 ? 0.372 -5.327 -3.101 1.00 98.12 165 VAL A O 1
ATOM 1291 N N . ASN A 1 166 ? -0.953 -5.826 -1.363 1.00 98.31 166 ASN A N 1
ATOM 1292 C CA . ASN A 1 166 ? 0.108 -5.636 -0.375 1.00 98.31 166 ASN A CA 1
ATOM 1293 C C . ASN A 1 166 ? 1.139 -6.775 -0.409 1.00 98.31 166 ASN A C 1
ATOM 1295 O O . ASN A 1 166 ? 2.334 -6.531 -0.251 1.00 98.31 166 ASN A O 1
ATOM 1299 N N . LYS A 1 167 ? 0.705 -8.011 -0.676 1.00 98.19 167 LYS A N 1
ATOM 1300 C CA . LYS A 1 167 ? 1.615 -9.141 -0.917 1.00 98.19 167 LYS A CA 1
ATOM 1301 C C . LYS A 1 167 ? 2.526 -8.879 -2.112 1.00 98.19 167 LYS A C 1
ATOM 1303 O O . LYS A 1 167 ? 3.734 -9.020 -1.980 1.00 98.19 167 LYS A O 1
ATOM 1308 N N . LEU A 1 168 ? 1.977 -8.384 -3.223 1.00 98.00 168 LEU A N 1
ATOM 1309 C CA . LEU A 1 168 ? 2.762 -8.001 -4.398 1.00 98.00 168 LEU A CA 1
ATOM 1310 C C . LEU A 1 168 ? 3.798 -6.909 -4.075 1.00 98.00 168 LEU A C 1
ATOM 1312 O O . LEU A 1 168 ? 4.936 -6.982 -4.536 1.00 98.00 168 LEU A O 1
ATOM 1316 N N . TYR A 1 169 ? 3.431 -5.922 -3.253 1.00 98.19 169 TYR A N 1
ATOM 1317 C CA . TYR A 1 169 ? 4.369 -4.916 -2.744 1.00 98.19 169 TYR A CA 1
ATOM 1318 C C . TYR A 1 169 ? 5.525 -5.551 -1.949 1.00 98.19 169 TYR A C 1
ATOM 1320 O O . TYR A 1 169 ? 6.693 -5.249 -2.212 1.00 98.19 169 TYR A O 1
ATOM 1328 N N . LEU A 1 170 ? 5.219 -6.456 -1.013 1.00 97.94 170 LEU A N 1
ATOM 1329 C CA . LEU A 1 170 ? 6.234 -7.155 -0.219 1.00 97.94 170 LEU A CA 1
ATOM 1330 C C . LEU A 1 170 ? 7.133 -8.034 -1.095 1.00 97.94 170 LEU A C 1
ATOM 1332 O O . LEU A 1 170 ? 8.350 -8.027 -0.919 1.00 97.94 170 LEU A O 1
ATOM 1336 N N . ASP A 1 171 ? 6.557 -8.740 -2.064 1.00 97.75 171 ASP A N 1
ATOM 1337 C CA . ASP A 1 171 ? 7.290 -9.612 -2.978 1.00 97.75 171 ASP A CA 1
ATOM 1338 C C . ASP A 1 171 ? 8.285 -8.828 -3.837 1.00 97.75 171 ASP A C 1
ATOM 1340 O O . ASP A 1 171 ? 9.421 -9.270 -4.006 1.00 97.75 171 ASP A O 1
ATOM 1344 N N . LEU A 1 172 ? 7.908 -7.643 -4.330 1.00 97.75 172 LEU A N 1
ATOM 1345 C CA . LEU A 1 172 ? 8.825 -6.757 -5.056 1.00 97.75 172 LEU A CA 1
ATOM 1346 C C . LEU A 1 172 ? 9.979 -6.275 -4.171 1.00 97.75 172 LEU A C 1
ATOM 1348 O O . LEU A 1 172 ? 11.131 -6.281 -4.607 1.00 97.75 172 LEU A O 1
ATOM 1352 N N . GLY A 1 173 ? 9.688 -5.896 -2.923 1.00 96.94 173 GLY A N 1
ATOM 1353 C CA . GLY A 1 173 ? 10.717 -5.514 -1.955 1.00 96.94 173 GLY A CA 1
ATOM 1354 C C . GLY A 1 173 ? 11.686 -6.663 -1.664 1.00 96.94 173 GLY A C 1
ATOM 1355 O O . GLY A 1 173 ? 12.902 -6.493 -1.745 1.00 96.94 173 GLY A O 1
ATOM 1356 N N . ASN A 1 174 ? 11.154 -7.859 -1.410 1.00 97.69 174 ASN A N 1
ATOM 1357 C CA . ASN A 1 174 ? 11.943 -9.060 -1.145 1.00 97.69 174 ASN A CA 1
ATOM 1358 C C . ASN A 1 174 ? 12.808 -9.458 -2.348 1.00 97.69 174 ASN A C 1
ATOM 1360 O O . ASN A 1 174 ? 13.983 -9.779 -2.182 1.00 97.69 174 ASN A O 1
ATOM 1364 N N . GLN A 1 175 ? 12.259 -9.403 -3.564 1.00 97.12 175 GLN A N 1
ATOM 1365 C CA . GLN A 1 175 ? 13.000 -9.693 -4.794 1.00 97.12 175 GLN A CA 1
ATOM 1366 C C . GLN A 1 175 ? 14.115 -8.676 -5.048 1.00 97.12 175 GLN A C 1
ATOM 1368 O O . GLN A 1 175 ? 15.216 -9.066 -5.435 1.00 97.12 175 GLN A O 1
ATOM 1373 N N . SER A 1 176 ? 13.865 -7.389 -4.800 1.00 97.00 176 SER A N 1
ATOM 1374 C CA . SER A 1 176 ? 14.884 -6.338 -4.904 1.00 97.00 176 SER A CA 1
ATOM 1375 C C . SER A 1 176 ? 16.054 -6.604 -3.954 1.00 97.00 176 SER A C 1
ATOM 1377 O O . SER A 1 176 ? 17.207 -6.579 -4.382 1.00 97.00 176 SER A O 1
ATOM 1379 N N . ILE A 1 177 ? 15.768 -6.972 -2.700 1.00 97.25 177 ILE A N 1
ATOM 1380 C CA . ILE A 1 177 ? 16.797 -7.338 -1.716 1.00 97.25 177 ILE A CA 1
ATOM 1381 C C . ILE A 1 177 ? 17.548 -8.605 -2.148 1.00 97.25 177 ILE A C 1
ATOM 1383 O O . ILE A 1 177 ? 18.776 -8.628 -2.123 1.00 97.25 177 ILE A O 1
ATOM 1387 N N . ALA A 1 178 ? 16.832 -9.648 -2.574 1.00 96.88 178 ALA A N 1
ATOM 1388 C CA . ALA A 1 178 ? 17.428 -10.931 -2.950 1.00 96.88 178 ALA A 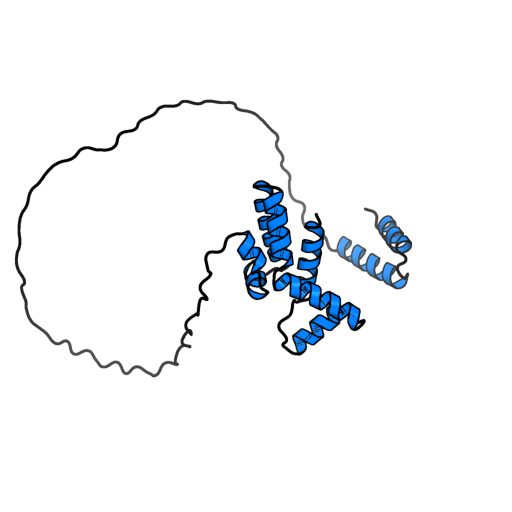CA 1
ATOM 1389 C C . ALA A 1 178 ? 18.331 -10.840 -4.192 1.00 96.88 178 ALA A C 1
ATOM 1391 O O . ALA A 1 178 ? 19.326 -11.554 -4.287 1.00 96.88 178 ALA A O 1
ATOM 1392 N N . THR A 1 179 ? 17.988 -9.972 -5.144 1.00 94.88 179 THR A N 1
ATOM 1393 C CA . THR A 1 179 ? 18.744 -9.776 -6.392 1.00 94.88 179 THR A CA 1
ATOM 1394 C C . THR A 1 179 ? 19.787 -8.662 -6.302 1.00 94.88 179 THR A C 1
ATOM 1396 O O . THR A 1 179 ? 20.625 -8.549 -7.195 1.00 94.88 179 THR A O 1
ATOM 1399 N N . GLY A 1 180 ? 19.740 -7.828 -5.257 1.00 95.38 180 GLY A N 1
ATOM 1400 C CA . GLY A 1 180 ? 20.577 -6.634 -5.125 1.00 95.38 180 GLY A CA 1
ATOM 1401 C C . GLY A 1 180 ? 20.255 -5.531 -6.142 1.00 95.38 180 GLY A C 1
ATOM 1402 O O . GLY A 1 180 ? 21.076 -4.643 -6.359 1.00 95.38 180 GLY A O 1
ATOM 1403 N N . GLN A 1 181 ? 19.092 -5.590 -6.796 1.00 94.38 181 GLN A N 1
ATOM 1404 C CA . GLN A 1 181 ? 18.656 -4.607 -7.790 1.00 94.38 181 GLN A CA 1
ATOM 1405 C C . GLN A 1 181 ? 17.779 -3.538 -7.147 1.00 94.38 181 GLN A C 1
ATOM 1407 O O . GLN A 1 181 ? 17.014 -3.831 -6.228 1.00 94.38 181 GLN A O 1
ATOM 1412 N N . ALA A 1 182 ? 17.823 -2.306 -7.655 1.00 96.88 182 ALA A N 1
ATOM 1413 C CA . ALA A 1 182 ? 16.885 -1.278 -7.222 1.00 96.88 182 ALA A CA 1
ATOM 1414 C C . ALA A 1 182 ? 15.445 -1.668 -7.604 1.00 96.88 182 ALA A C 1
ATOM 1416 O O . ALA A 1 182 ? 15.193 -2.145 -8.712 1.00 96.88 182 ALA A O 1
ATOM 1417 N N . VAL A 1 183 ? 14.481 -1.419 -6.709 1.00 96.81 183 VAL A N 1
ATOM 1418 C CA . VAL A 1 183 ? 13.057 -1.741 -6.938 1.00 96.81 183 VAL A CA 1
ATOM 1419 C C . VAL A 1 183 ? 12.538 -1.137 -8.248 1.00 96.81 183 VAL A C 1
ATOM 1421 O O . VAL A 1 183 ? 11.791 -1.786 -8.975 1.00 96.81 183 VAL A O 1
ATOM 1424 N N . ASN A 1 184 ? 12.960 0.087 -8.578 1.00 97.25 184 ASN A N 1
ATOM 1425 C CA . ASN A 1 184 ? 12.559 0.761 -9.813 1.00 97.25 184 ASN A CA 1
ATOM 1426 C C . ASN A 1 184 ? 12.993 -0.015 -11.072 1.00 97.25 184 ASN A C 1
ATOM 1428 O O . ASN A 1 184 ? 12.203 -0.193 -12.001 1.00 97.25 184 ASN A O 1
ATOM 1432 N N . ASP A 1 185 ? 14.223 -0.531 -11.080 1.00 97.12 185 ASP A N 1
ATOM 1433 C CA . ASP A 1 185 ? 14.763 -1.299 -12.206 1.00 97.12 185 ASP A CA 1
ATOM 1434 C C . ASP A 1 185 ? 14.062 -2.657 -12.322 1.00 97.12 185 ASP A C 1
ATOM 1436 O O . ASP A 1 185 ? 13.677 -3.070 -13.420 1.00 97.12 185 ASP A O 1
ATOM 1440 N N . LEU A 1 186 ? 13.810 -3.314 -11.183 1.00 97.12 186 LEU A N 1
ATOM 1441 C CA . LEU A 1 186 ? 13.050 -4.561 -11.121 1.00 97.12 186 LEU A CA 1
ATOM 1442 C C . LEU A 1 186 ? 11.644 -4.379 -11.707 1.00 97.12 186 LEU A C 1
ATOM 1444 O O . LEU A 1 186 ? 11.263 -5.113 -12.621 1.00 97.12 186 LEU A O 1
ATOM 1448 N N . ILE A 1 187 ? 10.896 -3.375 -11.238 1.00 97.25 187 ILE A N 1
ATOM 1449 C CA . ILE A 1 187 ? 9.550 -3.056 -11.733 1.00 97.25 187 ILE A CA 1
ATOM 1450 C C . ILE A 1 187 ? 9.584 -2.761 -13.233 1.00 97.25 187 ILE A C 1
ATOM 1452 O O . ILE A 1 187 ? 8.782 -3.312 -13.987 1.00 97.25 187 ILE A O 1
ATOM 1456 N N . THR A 1 188 ? 10.535 -1.941 -13.683 1.00 96.75 188 THR A N 1
ATOM 1457 C CA . THR A 1 188 ? 10.695 -1.610 -15.105 1.00 96.75 188 THR A CA 1
ATOM 1458 C C . THR A 1 188 ? 10.914 -2.873 -15.939 1.00 96.75 188 THR A C 1
ATOM 1460 O O .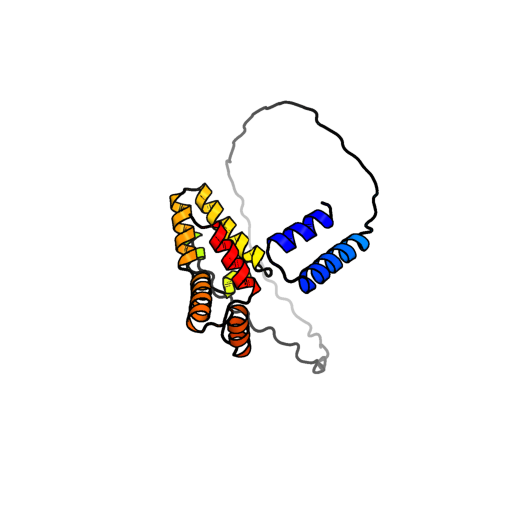 THR A 1 188 ? 10.269 -3.052 -16.973 1.00 96.75 188 THR A O 1
ATOM 1463 N N . SER A 1 189 ? 11.759 -3.793 -15.466 1.00 95.94 189 SER A N 1
ATOM 1464 C CA . SER A 1 189 ? 12.025 -5.061 -16.151 1.00 95.94 189 SER A CA 1
ATOM 1465 C C . SER A 1 189 ? 10.798 -5.981 -16.211 1.00 95.94 189 SER A C 1
ATOM 1467 O O . SER A 1 189 ? 10.571 -6.636 -17.228 1.00 95.94 189 SER A O 1
ATOM 1469 N N . LEU A 1 190 ? 9.976 -6.015 -15.156 1.00 95.31 190 LEU A N 1
ATOM 1470 C CA . LEU A 1 190 ? 8.748 -6.811 -15.097 1.00 95.31 190 LEU A CA 1
ATOM 1471 C C . LEU A 1 190 ? 7.674 -6.253 -16.035 1.00 95.31 190 LEU A C 1
ATOM 1473 O O . LEU A 1 190 ? 7.044 -7.016 -16.768 1.00 95.31 190 LEU A O 1
ATOM 1477 N N . LEU A 1 191 ? 7.522 -4.927 -16.074 1.00 95.00 191 LEU A N 1
ATOM 1478 C CA . LEU A 1 191 ? 6.604 -4.248 -16.988 1.00 95.00 191 LEU A CA 1
ATOM 1479 C C . LEU A 1 191 ? 6.996 -4.473 -18.453 1.00 95.00 191 LEU A C 1
ATOM 1481 O O . LEU A 1 191 ? 6.132 -4.760 -19.277 1.00 95.00 191 LEU A O 1
ATOM 1485 N N . GLN A 1 192 ? 8.292 -4.423 -18.778 1.00 95.50 192 GLN A N 1
ATOM 1486 C CA . GLN A 1 192 ? 8.790 -4.727 -20.128 1.00 95.50 192 GLN A CA 1
ATOM 1487 C C . GLN A 1 192 ? 8.509 -6.173 -20.556 1.00 95.50 192 GLN A C 1
ATOM 1489 O O . GLN A 1 192 ? 8.301 -6.438 -21.738 1.00 95.50 192 GLN A O 1
ATOM 1494 N N . ARG A 1 193 ? 8.474 -7.110 -19.602 1.00 95.75 193 ARG A N 1
ATOM 1495 C CA . ARG A 1 193 ? 8.118 -8.519 -19.838 1.00 95.75 193 ARG A CA 1
ATOM 1496 C C . ARG A 1 193 ? 6.605 -8.756 -19.901 1.00 95.75 193 ARG A C 1
ATOM 1498 O O . ARG A 1 193 ? 6.189 -9.876 -20.175 1.00 95.75 193 ARG A O 1
ATOM 1505 N N . GLY A 1 194 ? 5.789 -7.730 -19.648 1.00 93.38 194 GLY A N 1
ATOM 1506 C CA . GLY A 1 194 ? 4.332 -7.846 -19.593 1.00 93.38 194 GLY A CA 1
ATOM 1507 C C . GLY A 1 194 ? 3.816 -8.580 -18.353 1.00 93.38 194 GLY A C 1
ATOM 1508 O O . GLY A 1 194 ? 2.660 -9.002 -18.335 1.00 93.38 194 GLY A O 1
ATOM 1509 N N . THR A 1 195 ? 4.645 -8.746 -17.318 1.00 92.81 195 THR A N 1
ATOM 1510 C CA . THR A 1 195 ? 4.209 -9.351 -16.058 1.00 92.81 195 THR A CA 1
ATOM 1511 C C . THR A 1 195 ? 3.310 -8.361 -15.311 1.00 92.81 195 THR A C 1
ATOM 1513 O O . THR A 1 195 ? 3.707 -7.203 -15.144 1.00 92.81 195 THR A O 1
ATOM 1516 N N . PRO A 1 196 ? 2.121 -8.769 -14.827 1.00 92.12 196 PRO A N 1
ATOM 1517 C CA . PRO A 1 196 ? 1.273 -7.896 -14.026 1.00 92.12 196 PRO A CA 1
ATOM 1518 C C . PRO A 1 196 ? 2.008 -7.522 -12.738 1.00 92.12 196 PRO A C 1
ATOM 1520 O O . PRO A 1 196 ? 2.289 -8.381 -11.905 1.00 92.12 196 PRO A O 1
ATOM 1523 N N . THR A 1 197 ? 2.345 -6.246 -12.587 1.00 96.50 197 THR A N 1
ATOM 1524 C CA . THR A 1 197 ? 3.073 -5.731 -11.425 1.00 96.50 197 THR A CA 1
ATOM 1525 C C . THR A 1 197 ? 2.598 -4.322 -11.070 1.00 96.50 197 THR A C 1
ATOM 1527 O O . THR A 1 197 ? 1.913 -3.661 -11.862 1.00 96.50 197 THR A O 1
ATOM 1530 N N . LEU A 1 198 ? 2.968 -3.873 -9.871 1.00 97.19 198 LEU A N 1
ATOM 1531 C CA . LEU A 1 198 ? 2.843 -2.483 -9.445 1.00 97.19 198 LEU A CA 1
ATOM 1532 C C . LEU A 1 198 ? 3.750 -1.589 -10.292 1.00 97.19 198 LEU A C 1
ATOM 1534 O O . LEU A 1 198 ? 4.872 -1.979 -10.622 1.00 97.19 198 LEU A O 1
ATOM 1538 N N . THR A 1 199 ? 3.288 -0.384 -10.610 1.00 97.94 199 THR A N 1
ATOM 1539 C CA . THR A 1 199 ? 4.166 0.684 -11.102 1.00 97.94 199 THR A CA 1
ATOM 1540 C C . THR A 1 199 ? 4.982 1.272 -9.950 1.00 97.94 199 THR A C 1
ATOM 1542 O O . THR A 1 199 ? 4.675 1.057 -8.776 1.00 97.94 199 THR A O 1
ATOM 1545 N N . ILE A 1 200 ? 6.019 2.051 -10.266 1.00 97.62 200 ILE A N 1
ATOM 1546 C CA . ILE A 1 200 ? 6.830 2.712 -9.235 1.00 97.62 200 ILE A CA 1
ATOM 1547 C C . ILE A 1 200 ? 6.006 3.692 -8.385 1.00 97.62 200 ILE A C 1
ATOM 1549 O O . ILE A 1 200 ? 6.204 3.790 -7.177 1.00 97.62 200 ILE A O 1
ATOM 1553 N N . GLU A 1 201 ? 5.041 4.384 -8.994 1.00 98.19 201 GLU A N 1
ATOM 1554 C CA . GLU A 1 201 ? 4.150 5.306 -8.286 1.00 98.19 201 GLU A CA 1
ATOM 1555 C C . GLU A 1 201 ? 3.217 4.556 -7.329 1.00 98.19 201 GLU A C 1
ATOM 1557 O O . GLU A 1 201 ? 3.038 4.977 -6.187 1.00 98.19 201 GLU A O 1
ATOM 1562 N N . GLU A 1 202 ? 2.673 3.417 -7.766 1.00 98.44 202 GLU A N 1
ATOM 1563 C CA . GLU A 1 202 ? 1.832 2.547 -6.936 1.00 98.44 202 GLU A CA 1
ATOM 1564 C C . GLU A 1 202 ? 2.634 1.930 -5.786 1.00 98.44 202 GLU A C 1
ATOM 1566 O O . GLU A 1 202 ? 2.180 1.932 -4.643 1.00 98.44 202 GLU A O 1
ATOM 1571 N N . PHE A 1 203 ? 3.858 1.468 -6.058 1.00 98.50 203 PHE A N 1
ATOM 1572 C CA . PHE A 1 203 ? 4.764 0.945 -5.038 1.00 98.50 203 PHE A CA 1
ATOM 1573 C C . PHE A 1 203 ? 5.058 1.994 -3.957 1.00 98.50 203 PHE A C 1
ATOM 1575 O O . PHE A 1 203 ? 4.954 1.704 -2.764 1.00 98.50 203 PHE A O 1
ATOM 1582 N N . ASN A 1 204 ? 5.376 3.228 -4.356 1.00 98.38 204 ASN A N 1
ATOM 1583 C CA . ASN A 1 204 ? 5.651 4.320 -3.421 1.00 98.38 204 ASN A CA 1
ATOM 1584 C C . ASN A 1 204 ? 4.403 4.714 -2.617 1.00 98.38 204 ASN A C 1
ATOM 1586 O O . ASN A 1 204 ? 4.486 4.871 -1.401 1.00 98.38 204 ASN A O 1
ATOM 1590 N N . ALA A 1 205 ? 3.235 4.796 -3.259 1.00 98.56 205 ALA A N 1
ATOM 1591 C CA . ALA A 1 205 ? 1.980 5.096 -2.573 1.00 98.56 205 ALA A CA 1
ATOM 1592 C C . ALA A 1 205 ? 1.630 4.033 -1.515 1.00 98.56 205 ALA A C 1
ATOM 1594 O O . ALA A 1 205 ? 1.261 4.374 -0.390 1.00 98.56 205 ALA A O 1
ATOM 1595 N N . ILE A 1 206 ? 1.803 2.747 -1.839 1.00 98.31 206 ILE A N 1
ATOM 1596 C CA . ILE A 1 206 ? 1.609 1.645 -0.885 1.00 98.31 206 ILE A CA 1
ATOM 1597 C C . ILE A 1 206 ? 2.671 1.681 0.219 1.00 98.31 206 ILE A C 1
ATOM 1599 O O . ILE A 1 206 ? 2.353 1.434 1.381 1.00 98.31 206 ILE A O 1
ATOM 1603 N N . THR A 1 207 ? 3.918 2.028 -0.109 1.00 98.12 207 THR A N 1
ATOM 1604 C CA . THR A 1 207 ? 4.990 2.216 0.880 1.00 98.12 207 THR A CA 1
ATOM 1605 C C . THR A 1 207 ? 4.595 3.268 1.913 1.00 98.12 207 THR A C 1
ATOM 1607 O O . THR A 1 207 ? 4.724 3.037 3.116 1.00 98.12 207 THR A O 1
ATOM 1610 N N . ASP A 1 208 ? 4.098 4.416 1.457 1.00 98.19 208 ASP A N 1
ATOM 1611 C CA . ASP A 1 208 ? 3.720 5.522 2.331 1.00 98.19 208 ASP A CA 1
ATOM 1612 C C . ASP A 1 208 ? 2.457 5.219 3.138 1.00 98.19 208 ASP A C 1
ATOM 1614 O O . ASP A 1 208 ? 2.422 5.519 4.332 1.00 98.19 208 ASP A O 1
ATOM 1618 N N . LEU A 1 209 ? 1.468 4.541 2.551 1.00 98.25 209 LEU A N 1
ATOM 1619 C CA . LEU A 1 209 ? 0.321 4.003 3.288 1.00 98.25 209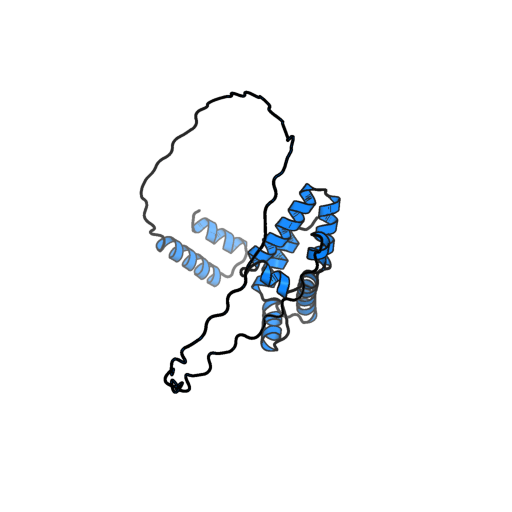 LEU A CA 1
ATOM 1620 C C . LEU A 1 209 ? 0.774 3.059 4.406 1.00 98.25 209 LEU A C 1
ATOM 1622 O O . LEU A 1 209 ? 0.402 3.238 5.565 1.00 98.25 209 LEU A O 1
ATOM 1626 N N . ASN A 1 210 ? 1.643 2.100 4.079 1.00 97.38 210 ASN A N 1
ATOM 1627 C CA . ASN A 1 210 ? 2.181 1.131 5.028 1.00 97.38 210 ASN A CA 1
ATOM 1628 C C . ASN A 1 210 ? 3.018 1.765 6.141 1.00 97.38 210 ASN A C 1
ATOM 1630 O O . ASN A 1 210 ? 3.219 1.114 7.160 1.00 97.38 210 ASN A O 1
ATOM 1634 N N . LYS A 1 211 ? 3.539 2.989 5.975 1.00 96.56 211 LYS A N 1
ATOM 1635 C CA . LYS A 1 211 ? 4.178 3.756 7.061 1.00 96.56 211 LYS A CA 1
ATOM 1636 C C . LYS A 1 211 ? 3.144 4.387 7.994 1.00 96.56 211 LYS A C 1
ATOM 1638 O O . LYS A 1 211 ? 3.387 4.450 9.192 1.00 96.56 211 LYS A O 1
ATOM 1643 N N . GLN A 1 212 ? 2.017 4.842 7.452 1.00 95.56 212 GLN A N 1
ATOM 1644 C CA . GLN A 1 212 ? 0.975 5.543 8.208 1.00 95.56 212 GLN A CA 1
ATOM 1645 C C . GLN A 1 212 ? 0.153 4.605 9.095 1.00 95.56 212 GLN A C 1
ATOM 1647 O O . GLN A 1 212 ? -0.241 4.995 10.188 1.00 95.56 212 GLN A O 1
ATOM 1652 N N . ILE A 1 213 ? -0.077 3.367 8.654 1.00 94.56 213 ILE A N 1
ATOM 1653 C CA . ILE A 1 213 ? -0.880 2.374 9.391 1.00 94.56 213 ILE A CA 1
ATOM 1654 C C . ILE A 1 213 ? -0.034 1.463 10.301 1.00 94.56 213 ILE A C 1
ATOM 1656 O O . ILE A 1 213 ? -0.473 0.376 10.673 1.00 94.56 213 ILE A O 1
ATOM 1660 N N . ARG A 1 214 ? 1.207 1.861 10.631 1.00 82.75 214 ARG A N 1
ATOM 1661 C CA . ARG A 1 214 ? 2.100 1.090 11.516 1.00 82.75 214 ARG A CA 1
ATOM 1662 C C . ARG A 1 214 ? 1.711 1.258 12.980 1.00 82.75 214 ARG A C 1
ATOM 1664 O O . ARG A 1 214 ? 2.392 1.988 13.691 1.00 82.75 214 ARG A O 1
ATOM 1671 N N . TYR A 1 215 ? 0.676 0.554 13.419 1.00 57.88 215 TYR A N 1
ATOM 1672 C CA . TYR A 1 215 ? 0.340 0.389 14.832 1.00 57.88 215 TYR A CA 1
ATOM 1673 C C . TYR A 1 215 ? -0.198 -1.019 15.085 1.00 57.88 215 TYR A C 1
ATOM 1675 O O . TYR A 1 215 ? -0.840 -1.577 14.162 1.00 57.88 215 TYR A O 1
#

Radius of gyration: 33.38 Å; chains: 1; bounding box: 99×53×71 Å

pLDDT: mean 77.65, std 22.98, range [28.36, 98.56]